Protein AF-A0A925ZHS1-F1 (afdb_monomer_lite)

Foldseek 3Di:
DVVVVVVVVVVVVVVPPPPPPPPVPDPLCVVAVHQQQQQALDRSHDDHGFQSVLLCVAAVNDCPPPDQCVSCVLLVAHRPQTRPRSHRPADHRNDDDDPDPLDDQLLRLQAKEKEAEAEAPDPLLLLLVVQQLLQLVLLPSHYAYEYEYCDPRRQCSCVVVVPSYHYTYDVQCPVCVQQVAFFGQKMWIAGNRRHTDHIHAAWALVVVVVNLVVRCVPVVGDRGDGDRPSTHHDGDTHGTPDNDD

Structure (mmCIF, N/CA/C/O backbone):
data_AF-A0A925ZHS1-F1
#
_entry.id   AF-A0A925ZHS1-F1
#
loop_
_atom_site.group_PDB
_atom_site.id
_atom_site.type_symbol
_atom_site.label_atom_id
_atom_site.label_alt_id
_atom_site.label_comp_id
_atom_site.label_asym_id
_atom_site.label_entity_id
_atom_site.label_seq_id
_atom_site.pdbx_PDB_ins_code
_atom_site.Cartn_x
_atom_site.Cartn_y
_atom_site.Cartn_z
_atom_site.occupancy
_atom_site.B_iso_or_equiv
_atom_site.auth_seq_id
_atom_site.auth_comp_id
_atom_site.auth_asym_id
_atom_site.auth_atom_id
_atom_site.pdbx_PDB_model_num
ATOM 1 N N . MET A 1 1 ? 62.964 -11.714 -52.863 1.00 58.44 1 MET A N 1
ATOM 2 C CA . MET A 1 1 ? 61.483 -11.623 -52.811 1.00 58.44 1 MET A CA 1
ATOM 3 C C . MET A 1 1 ? 60.831 -12.574 -51.797 1.00 58.44 1 MET A C 1
ATOM 5 O O . MET A 1 1 ? 60.021 -12.103 -51.018 1.00 58.44 1 MET A O 1
ATOM 9 N N . LYS A 1 2 ? 61.205 -13.864 -51.702 1.00 51.50 2 LYS A N 1
ATOM 10 C CA . LYS A 1 2 ? 60.558 -14.830 -50.774 1.00 51.50 2 LYS A CA 1
ATOM 11 C C . LYS A 1 2 ? 60.689 -14.518 -49.266 1.00 51.50 2 LYS A C 1
ATOM 13 O O . LYS A 1 2 ? 59.800 -14.863 -48.501 1.00 51.50 2 LYS A O 1
ATOM 18 N N . ARG A 1 3 ? 61.756 -13.830 -48.836 1.00 59.12 3 ARG A N 1
ATOM 19 C CA . ARG A 1 3 ? 61.967 -13.452 -47.421 1.00 59.12 3 ARG A CA 1
ATOM 20 C C . ARG A 1 3 ? 61.095 -12.276 -46.958 1.00 59.12 3 ARG A C 1
ATOM 22 O O . ARG A 1 3 ? 60.698 -12.254 -45.806 1.00 59.12 3 ARG A O 1
ATOM 29 N N . PHE A 1 4 ? 60.735 -11.362 -47.862 1.00 60.94 4 PHE A N 1
ATOM 30 C CA . PHE A 1 4 ? 59.861 -10.225 -47.543 1.00 60.94 4 PHE A CA 1
ATOM 31 C C . PHE A 1 4 ? 58.403 -10.655 -47.319 1.00 60.94 4 PHE A C 1
ATOM 33 O O . PHE A 1 4 ? 57.742 -10.140 -46.425 1.00 60.94 4 PHE A O 1
ATOM 40 N N . ALA A 1 5 ? 57.920 -11.649 -48.073 1.00 65.00 5 ALA A N 1
ATOM 41 C CA . ALA A 1 5 ? 56.566 -12.181 -47.907 1.00 65.00 5 ALA A CA 1
ATOM 42 C C . ALA A 1 5 ? 56.371 -12.902 -46.558 1.00 65.00 5 ALA A C 1
ATOM 44 O O . ALA A 1 5 ? 55.333 -12.744 -45.922 1.00 65.00 5 ALA A O 1
ATOM 45 N N . ALA A 1 6 ? 57.385 -13.640 -46.090 1.00 67.81 6 ALA A N 1
ATOM 46 C CA . ALA A 1 6 ? 57.334 -14.334 -44.803 1.00 67.81 6 ALA A CA 1
ATOM 47 C C . ALA A 1 6 ? 57.304 -13.360 -43.613 1.00 67.81 6 ALA A C 1
ATOM 49 O O . ALA A 1 6 ? 56.562 -13.581 -42.659 1.00 67.81 6 ALA A O 1
ATOM 50 N N . THR A 1 7 ? 58.059 -12.257 -43.688 1.00 70.12 7 THR A N 1
ATOM 51 C CA . THR A 1 7 ? 58.051 -11.223 -42.647 1.00 70.12 7 THR A CA 1
ATOM 52 C C . THR A 1 7 ? 56.700 -10.517 -42.576 1.00 70.12 7 THR A C 1
ATOM 54 O O . THR A 1 7 ? 56.151 -10.410 -41.490 1.00 70.12 7 THR A O 1
ATOM 57 N N . VAL A 1 8 ? 56.106 -10.121 -43.709 1.00 71.12 8 VAL A N 1
ATOM 58 C CA . VAL A 1 8 ? 54.776 -9.478 -43.718 1.00 71.12 8 VAL A CA 1
ATOM 59 C C . VAL A 1 8 ? 53.690 -10.412 -43.168 1.00 71.12 8 VAL A C 1
ATOM 61 O O . VAL A 1 8 ? 52.843 -9.968 -42.397 1.00 71.12 8 VAL A O 1
ATOM 64 N N . TYR A 1 9 ? 53.737 -11.706 -43.499 1.00 69.75 9 TYR A N 1
ATOM 65 C CA . TYR A 1 9 ? 52.763 -12.684 -43.004 1.00 69.75 9 TYR A CA 1
ATOM 66 C C . TYR A 1 9 ? 52.835 -12.868 -41.477 1.00 69.75 9 TYR A C 1
ATOM 68 O O . TYR A 1 9 ? 51.804 -12.884 -40.807 1.00 69.75 9 TYR A O 1
ATOM 76 N N . LEU A 1 10 ? 54.045 -12.929 -40.909 1.00 64.94 10 LEU A N 1
ATOM 77 C CA . LEU A 1 10 ? 54.253 -13.019 -39.458 1.00 64.94 10 LEU A CA 1
ATOM 78 C C . LEU A 1 10 ? 53.825 -11.744 -38.718 1.00 64.94 10 LEU A C 1
ATOM 80 O O . LEU A 1 10 ? 53.242 -11.839 -37.639 1.00 64.94 10 LEU A O 1
ATOM 84 N N . THR A 1 11 ? 54.041 -10.561 -39.301 1.00 64.06 11 THR A N 1
ATOM 85 C CA . THR A 1 11 ? 53.609 -9.297 -38.684 1.00 64.06 11 THR A CA 1
ATOM 86 C C . THR A 1 11 ? 52.083 -9.158 -38.666 1.00 64.06 11 THR A C 1
ATOM 88 O O . THR A 1 11 ? 51.528 -8.694 -37.674 1.00 64.06 11 THR A O 1
ATOM 91 N N . VAL A 1 12 ? 51.381 -9.607 -39.715 1.00 65.62 12 VAL A N 1
ATOM 92 C CA . VAL A 1 12 ? 49.904 -9.596 -39.746 1.00 65.62 12 VAL A CA 1
ATOM 93 C C . VAL A 1 12 ? 49.317 -10.598 -38.744 1.00 65.62 12 VAL A C 1
ATOM 95 O O . VAL A 1 12 ? 48.347 -10.271 -38.061 1.00 65.62 12 VAL A O 1
ATOM 98 N N . LEU A 1 13 ? 49.929 -11.778 -38.580 1.00 66.38 13 LEU A N 1
ATOM 99 C CA . LEU A 1 13 ? 49.480 -12.770 -37.594 1.00 66.38 13 LEU A CA 1
ATOM 100 C C . LEU A 1 13 ? 49.696 -12.294 -36.145 1.00 66.38 13 LEU A C 1
ATOM 102 O O . LEU A 1 13 ? 48.863 -12.556 -35.282 1.00 66.38 13 LEU A O 1
ATOM 106 N N . GLY A 1 14 ? 50.783 -11.557 -35.886 1.00 60.44 14 GLY A N 1
ATOM 107 C CA . GLY A 1 14 ? 51.095 -11.007 -34.563 1.00 60.44 14 GLY A CA 1
ATOM 108 C C . GLY A 1 14 ? 50.152 -9.889 -34.101 1.00 60.44 14 GLY A C 1
ATOM 109 O O . GLY A 1 14 ? 49.937 -9.735 -32.903 1.00 60.44 14 GLY A O 1
ATOM 110 N N . ILE A 1 15 ? 49.545 -9.136 -35.025 1.00 61.94 15 ILE A N 1
ATOM 111 C CA . ILE A 1 15 ? 48.611 -8.040 -34.695 1.00 61.94 15 ILE A CA 1
ATOM 112 C C . ILE A 1 15 ? 47.175 -8.561 -34.464 1.00 61.94 15 ILE A C 1
ATOM 114 O O . ILE A 1 15 ? 46.385 -7.918 -33.775 1.00 61.94 15 ILE A O 1
ATOM 118 N N . GLY A 1 16 ? 46.832 -9.753 -34.966 1.00 59.12 16 GLY A N 1
ATOM 119 C CA . GLY A 1 16 ? 45.478 -10.317 -34.875 1.00 59.12 16 GLY A CA 1
ATOM 120 C C . GLY A 1 16 ? 45.042 -10.826 -33.492 1.00 59.12 16 GLY A C 1
ATOM 121 O O . GLY A 1 16 ? 43.852 -11.045 -33.288 1.00 59.12 16 GLY A O 1
ATOM 122 N N . VAL A 1 17 ? 45.957 -11.006 -32.531 1.00 59.47 17 VAL A N 1
ATOM 123 C CA . VAL A 1 17 ? 45.659 -11.690 -31.247 1.00 59.47 17 VAL A CA 1
ATOM 124 C C . VAL A 1 17 ? 45.244 -10.727 -30.120 1.00 59.47 17 VAL A C 1
ATOM 126 O O . VAL A 1 17 ? 44.857 -11.164 -29.042 1.00 59.47 17 VAL A O 1
ATOM 129 N N . CYS A 1 18 ? 45.246 -9.413 -30.357 1.00 56.78 18 CYS A N 1
ATOM 130 C CA . CYS A 1 18 ? 44.943 -8.412 -29.324 1.00 56.78 18 CYS A CA 1
ATOM 131 C C . CYS A 1 18 ? 43.634 -7.646 -29.566 1.00 56.78 18 CYS A C 1
ATOM 133 O O . CYS A 1 18 ? 43.509 -6.496 -29.143 1.00 56.78 18 CYS A O 1
ATOM 135 N N . VAL A 1 19 ? 42.637 -8.259 -30.215 1.00 61.38 19 VAL A N 1
ATOM 136 C CA . VAL A 1 19 ? 41.275 -7.702 -30.236 1.00 61.38 19 VAL A CA 1
ATOM 137 C C . VAL A 1 19 ? 40.612 -8.010 -28.894 1.00 61.38 19 VAL A C 1
ATOM 139 O O . VAL A 1 19 ? 39.753 -8.880 -28.775 1.00 61.38 19 VAL A O 1
ATOM 142 N N . PHE A 1 20 ? 41.052 -7.313 -27.846 1.00 59.69 20 PHE A N 1
ATOM 143 C CA . PHE A 1 20 ? 40.314 -7.271 -26.595 1.00 59.69 20 PHE A CA 1
ATOM 144 C C . PHE A 1 20 ? 38.990 -6.583 -26.898 1.00 59.69 20 PHE A C 1
ATOM 146 O O . PHE A 1 20 ? 38.947 -5.374 -27.133 1.00 59.69 20 PHE A O 1
ATOM 153 N N . VAL A 1 21 ? 37.910 -7.363 -26.948 1.00 61.44 21 VAL A N 1
ATOM 154 C CA . VAL A 1 21 ? 36.561 -6.808 -26.970 1.00 61.44 21 VAL A CA 1
ATOM 155 C C . VAL A 1 21 ? 36.458 -5.952 -25.718 1.00 61.44 21 VAL A C 1
ATOM 157 O O . VAL A 1 21 ? 36.468 -6.466 -24.599 1.00 61.44 21 VAL A O 1
ATOM 160 N N . ALA A 1 22 ? 36.438 -4.634 -25.904 1.00 57.91 22 ALA A N 1
ATOM 161 C CA . ALA A 1 22 ? 36.188 -3.692 -24.834 1.00 57.91 22 ALA A CA 1
ATOM 162 C C . ALA A 1 22 ? 34.719 -3.845 -24.426 1.00 57.91 22 ALA A C 1
ATOM 164 O O . ALA A 1 22 ? 33.860 -3.049 -24.799 1.00 57.91 22 ALA A O 1
ATOM 165 N N . GLU A 1 23 ? 34.416 -4.900 -23.670 1.00 65.06 23 GLU A N 1
ATOM 166 C CA . GLU A 1 23 ? 33.175 -5.006 -22.923 1.00 65.06 23 GLU A CA 1
ATOM 167 C C . GLU A 1 23 ? 33.248 -3.980 -21.794 1.00 65.06 23 GLU A C 1
ATOM 169 O O . GLU A 1 23 ? 33.560 -4.288 -20.642 1.00 65.06 23 GLU A O 1
ATOM 174 N N . ALA A 1 24 ? 32.992 -2.718 -22.137 1.00 64.75 24 ALA A N 1
ATOM 175 C CA . ALA A 1 24 ? 32.797 -1.638 -21.188 1.00 64.75 24 ALA A CA 1
ATOM 176 C C . ALA A 1 24 ? 31.480 -1.879 -20.436 1.00 64.75 24 ALA A C 1
ATOM 178 O O . ALA A 1 24 ? 30.483 -1.183 -20.625 1.00 64.75 24 ALA A O 1
ATOM 179 N N . ARG A 1 25 ? 31.462 -2.910 -19.584 1.00 67.69 25 ARG A N 1
ATOM 180 C CA . ARG A 1 25 ? 30.367 -3.163 -18.661 1.00 67.69 25 ARG A CA 1
ATOM 181 C C . ARG A 1 25 ? 30.363 -2.004 -17.662 1.00 67.69 25 ARG A C 1
ATOM 183 O O . ARG A 1 25 ? 31.378 -1.780 -16.988 1.00 67.69 25 ARG A O 1
ATOM 190 N N . PRO A 1 26 ? 29.262 -1.248 -17.541 1.00 68.19 26 PRO A N 1
ATOM 191 C CA . PRO A 1 26 ? 29.163 -0.208 -16.529 1.00 68.19 26 PRO A CA 1
ATOM 192 C C . PRO A 1 26 ? 29.410 -0.811 -15.139 1.00 68.19 26 PRO A C 1
ATOM 194 O O . PRO A 1 26 ? 29.200 -2.005 -14.918 1.00 68.19 26 PRO A O 1
ATOM 197 N N . ALA A 1 27 ? 29.880 0.001 -14.187 1.00 69.06 27 ALA A N 1
ATOM 198 C CA . ALA A 1 27 ? 30.290 -0.475 -12.859 1.00 69.06 27 ALA A CA 1
ATOM 199 C C . ALA A 1 27 ? 29.231 -1.361 -12.169 1.00 69.06 27 ALA A C 1
ATOM 201 O O . ALA A 1 27 ? 29.584 -2.328 -11.500 1.00 69.06 27 ALA A O 1
ATOM 202 N N . TYR A 1 28 ? 27.944 -1.096 -12.411 1.00 69.81 28 TYR A N 1
ATOM 203 C CA . TYR A 1 28 ? 26.847 -1.890 -11.864 1.00 69.81 28 TYR A CA 1
ATOM 204 C C . TYR A 1 28 ? 26.735 -3.307 -12.462 1.00 69.81 28 TYR A C 1
ATOM 206 O O . TYR A 1 28 ? 26.493 -4.254 -11.722 1.00 69.81 28 TYR A O 1
ATOM 214 N N . ALA A 1 29 ? 26.949 -3.482 -13.773 1.00 73.81 29 ALA A N 1
ATOM 215 C CA . ALA A 1 29 ? 26.864 -4.788 -14.438 1.00 73.81 29 ALA A CA 1
ATOM 216 C C . ALA A 1 29 ? 27.988 -5.722 -13.964 1.00 73.81 29 ALA A C 1
ATOM 218 O O . ALA A 1 29 ? 27.796 -6.929 -13.840 1.00 73.81 29 ALA A O 1
ATOM 219 N N . ARG A 1 30 ? 29.147 -5.137 -13.624 1.00 78.00 30 ARG A N 1
ATOM 220 C CA . ARG A 1 30 ? 30.261 -5.844 -12.977 1.00 78.00 30 ARG A CA 1
ATOM 221 C C . ARG A 1 30 ? 29.944 -6.223 -11.529 1.00 78.00 30 ARG A C 1
ATOM 223 O O . ARG A 1 30 ? 30.258 -7.334 -11.129 1.00 78.00 30 ARG A O 1
ATOM 230 N N . LYS A 1 31 ? 29.310 -5.324 -10.766 1.00 81.69 31 LYS A N 1
ATOM 231 C CA . LYS A 1 31 ? 28.938 -5.561 -9.361 1.00 81.69 31 LYS A CA 1
ATOM 232 C C . LYS A 1 31 ? 27.921 -6.697 -9.210 1.00 81.69 31 LYS A C 1
ATOM 234 O O . LYS A 1 31 ? 28.092 -7.553 -8.356 1.00 81.69 31 LYS A O 1
ATOM 239 N N . GLU A 1 32 ? 26.876 -6.698 -10.031 1.00 83.69 32 GLU A N 1
ATOM 240 C CA . GLU A 1 32 ? 25.753 -7.642 -9.903 1.00 83.69 32 GLU A CA 1
ATOM 241 C C . GLU A 1 32 ? 25.919 -8.892 -10.784 1.00 83.69 32 GLU A C 1
ATOM 243 O O . GLU A 1 32 ? 25.089 -9.800 -10.741 1.00 83.69 32 GLU A O 1
ATOM 248 N N . ASN A 1 33 ? 26.981 -8.935 -11.598 1.00 87.75 33 ASN A N 1
ATOM 249 C CA . ASN A 1 33 ? 27.256 -9.985 -12.578 1.00 87.75 33 ASN A CA 1
ATOM 250 C C . ASN A 1 33 ? 26.041 -10.293 -13.479 1.00 87.75 33 ASN A C 1
ATOM 252 O O . ASN A 1 33 ? 25.645 -11.447 -13.656 1.00 87.75 33 ASN A O 1
ATOM 256 N N . LYS A 1 34 ? 25.413 -9.237 -14.009 1.00 87.94 34 LYS A N 1
ATOM 257 C CA . LYS A 1 34 ? 24.265 -9.319 -14.923 1.00 87.94 34 LYS A CA 1
ATOM 258 C C . LYS A 1 34 ? 24.601 -8.677 -16.259 1.00 87.94 34 LYS A C 1
ATOM 260 O O . LYS A 1 34 ? 25.277 -7.647 -16.307 1.00 87.94 34 LYS A O 1
ATOM 265 N N . ASP A 1 35 ? 24.082 -9.263 -17.330 1.00 88.31 35 ASP A N 1
ATOM 266 C CA . ASP A 1 35 ? 24.224 -8.709 -18.672 1.00 88.31 35 ASP A CA 1
ATOM 267 C C . ASP A 1 35 ? 23.429 -7.408 -18.821 1.00 88.31 35 ASP A C 1
ATOM 269 O O . ASP A 1 35 ? 22.414 -7.190 -18.157 1.00 88.31 35 ASP A O 1
ATOM 273 N N . CYS A 1 36 ? 23.860 -6.531 -19.729 1.00 85.75 36 CYS A N 1
ATOM 274 C CA . CYS A 1 36 ? 23.212 -5.236 -19.947 1.00 85.75 36 CYS A CA 1
ATOM 275 C C . CYS A 1 36 ? 21.715 -5.364 -20.298 1.00 85.75 36 CYS A C 1
ATOM 277 O O . CYS A 1 36 ? 20.908 -4.540 -19.858 1.00 85.75 36 CYS A O 1
ATOM 279 N N . GLY A 1 37 ? 21.340 -6.417 -21.035 1.00 88.00 37 GLY A N 1
ATOM 280 C CA . GLY A 1 37 ? 19.951 -6.735 -21.384 1.00 88.00 37 GLY A CA 1
ATOM 281 C C . GLY A 1 37 ? 19.067 -7.138 -20.202 1.00 88.00 37 GLY A C 1
ATOM 282 O O . GLY A 1 37 ? 17.847 -7.124 -20.322 1.00 88.00 37 GLY A O 1
ATOM 283 N N . PHE A 1 38 ? 19.655 -7.440 -19.042 1.00 90.50 38 PHE A N 1
ATOM 284 C CA . PHE A 1 38 ? 18.888 -7.709 -17.831 1.00 90.50 38 PHE A CA 1
ATOM 285 C C . PHE A 1 38 ? 18.158 -6.448 -17.349 1.00 90.50 38 PHE A C 1
ATOM 287 O O . PHE A 1 38 ? 16.992 -6.513 -16.969 1.00 90.50 38 PHE A O 1
ATOM 294 N N . CYS A 1 39 ? 18.827 -5.290 -17.412 1.00 88.62 39 CYS A N 1
ATOM 295 C CA . CYS A 1 39 ? 18.280 -3.998 -16.983 1.00 88.62 39 CYS A CA 1
ATOM 296 C C . CYS A 1 39 ? 17.643 -3.200 -18.129 1.00 88.62 39 CYS A C 1
ATOM 298 O O . CYS A 1 39 ? 16.734 -2.398 -17.901 1.00 88.62 39 CYS A O 1
ATOM 300 N N . HIS A 1 40 ? 18.151 -3.364 -19.349 1.00 90.88 40 HIS A N 1
ATOM 301 C CA . HIS A 1 40 ? 17.761 -2.563 -20.502 1.00 90.88 40 HIS A CA 1
ATOM 302 C C . HIS A 1 40 ? 16.910 -3.348 -21.492 1.00 90.88 40 HIS A C 1
ATOM 304 O O . HIS A 1 40 ? 17.123 -4.528 -21.740 1.00 90.88 40 HIS A O 1
ATOM 310 N N . VAL A 1 41 ? 15.998 -2.632 -22.147 1.00 91.50 41 VAL A N 1
ATOM 311 C CA . VAL A 1 41 ? 15.170 -3.160 -23.241 1.00 91.50 41 VAL A CA 1
ATOM 312 C C . VAL A 1 41 ? 16.033 -3.617 -24.428 1.00 91.50 41 VAL A C 1
ATOM 314 O O . VAL A 1 41 ? 15.632 -4.476 -25.212 1.00 91.50 41 VAL A O 1
ATOM 317 N N . ARG A 1 42 ? 17.227 -3.035 -24.587 1.00 90.44 42 ARG A N 1
ATOM 318 C CA . ARG A 1 42 ? 18.205 -3.404 -25.617 1.00 90.44 42 ARG A CA 1
ATOM 319 C C . ARG A 1 42 ? 19.325 -4.235 -24.993 1.00 90.44 42 ARG A C 1
ATOM 321 O O . ARG A 1 42 ? 19.950 -3.803 -24.028 1.00 90.44 42 ARG A O 1
ATOM 328 N N . SER A 1 43 ? 19.622 -5.390 -25.588 1.00 84.25 43 SER A N 1
ATOM 329 C CA . SER A 1 43 ? 20.640 -6.332 -25.091 1.00 84.25 43 SER A CA 1
ATOM 330 C C . SER A 1 43 ? 22.055 -5.748 -25.062 1.00 84.25 43 SER A C 1
ATOM 332 O O . SER A 1 43 ? 22.805 -6.017 -24.129 1.00 84.25 43 SER A O 1
ATOM 334 N N . GLY A 1 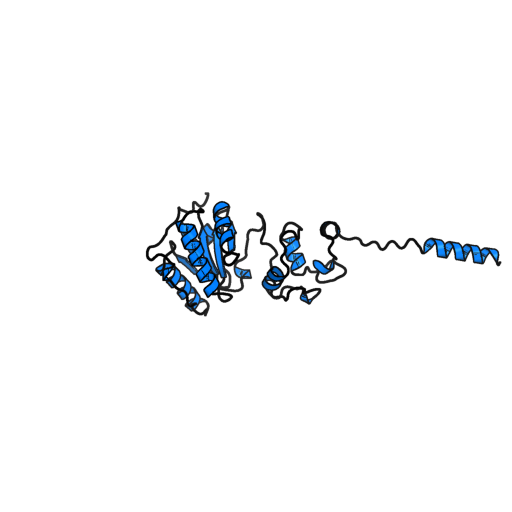44 ? 22.395 -4.882 -26.024 1.00 80.56 44 GLY A N 1
ATOM 335 C CA . GLY A 1 44 ? 23.677 -4.163 -26.073 1.00 80.56 44 GLY A CA 1
ATOM 336 C C . GLY A 1 44 ? 23.863 -3.092 -24.988 1.00 80.56 44 GLY A C 1
ATOM 337 O O . GLY A 1 44 ? 24.907 -2.447 -24.945 1.00 80.56 44 GLY A O 1
ATOM 338 N N . GLY A 1 45 ? 22.873 -2.894 -24.111 1.00 77.44 45 GLY A N 1
ATOM 339 C CA . GLY A 1 45 ? 22.878 -1.846 -23.096 1.00 77.44 45 GLY A CA 1
ATOM 340 C C . GLY A 1 45 ? 22.510 -0.465 -23.631 1.00 77.44 45 GLY A C 1
ATOM 341 O O . GLY A 1 45 ? 22.325 -0.252 -24.831 1.00 77.44 45 GLY A O 1
ATOM 342 N N . GLY A 1 46 ? 22.366 0.482 -22.700 1.00 73.56 46 GLY A N 1
ATOM 343 C CA . GLY A 1 46 ? 21.903 1.833 -23.007 1.00 73.56 46 GLY A CA 1
ATOM 344 C C . GLY A 1 46 ? 20.426 1.893 -23.421 1.00 73.56 46 GLY A C 1
ATOM 345 O O . GLY A 1 46 ? 19.743 0.883 -23.595 1.00 73.56 46 GLY A O 1
ATOM 346 N N . GLY A 1 47 ? 19.910 3.114 -23.557 1.00 83.38 47 GLY A N 1
ATOM 347 C CA . GLY A 1 47 ? 18.501 3.347 -23.869 1.00 83.38 47 GLY A CA 1
ATOM 348 C C . GLY A 1 47 ? 17.550 3.011 -22.715 1.00 83.38 47 GLY A C 1
ATOM 349 O O . GLY A 1 47 ? 17.937 2.993 -21.544 1.00 83.38 47 GLY A O 1
ATOM 350 N N . GLU A 1 48 ? 16.287 2.781 -23.066 1.00 88.50 48 GLU A N 1
ATOM 351 C CA . GLU A 1 48 ? 15.197 2.576 -22.113 1.00 88.50 48 GLU A CA 1
ATOM 352 C C . GLU A 1 48 ? 15.430 1.363 -21.198 1.00 88.50 48 GLU A C 1
ATOM 354 O O . GLU A 1 48 ? 15.955 0.320 -21.609 1.00 88.50 48 GLU A O 1
ATOM 359 N N . ARG A 1 49 ? 15.048 1.519 -19.929 1.00 90.38 49 ARG A N 1
ATOM 360 C CA . ARG A 1 49 ? 15.131 0.471 -18.913 1.00 90.38 49 ARG A CA 1
ATOM 361 C C . ARG A 1 49 ? 13.837 -0.336 -18.889 1.00 90.38 49 ARG A C 1
ATOM 363 O O . ARG A 1 49 ? 12.756 0.245 -18.809 1.00 90.38 49 ARG A O 1
ATOM 370 N N . GLY A 1 50 ? 13.970 -1.661 -18.888 1.00 92.38 50 GLY A N 1
ATOM 371 C CA . GLY A 1 50 ? 12.856 -2.563 -18.597 1.00 92.38 50 GLY A CA 1
ATOM 372 C C . GLY A 1 50 ? 12.510 -2.547 -17.107 1.00 92.38 50 GLY A C 1
ATOM 373 O O . GLY A 1 50 ? 13.166 -1.860 -16.317 1.00 92.38 50 GLY A O 1
ATOM 374 N N . PHE A 1 51 ? 11.518 -3.336 -16.693 1.00 92.62 51 PHE A N 1
ATOM 375 C CA . PHE A 1 51 ? 11.059 -3.353 -15.299 1.00 92.62 51 PHE A CA 1
ATOM 376 C C . PHE A 1 51 ? 12.194 -3.665 -14.306 1.00 92.62 51 PHE A C 1
ATOM 378 O O . PHE A 1 51 ? 12.352 -2.960 -13.317 1.00 92.62 51 PHE A O 1
ATOM 385 N N . ARG A 1 52 ? 13.099 -4.604 -14.611 1.00 92.50 52 ARG A N 1
ATOM 386 C CA . ARG A 1 52 ? 14.267 -4.875 -13.749 1.00 92.50 52 ARG A CA 1
ATOM 387 C C . ARG A 1 52 ? 15.203 -3.678 -13.626 1.00 92.50 52 ARG A C 1
ATOM 389 O O . ARG A 1 52 ? 15.687 -3.377 -12.544 1.00 92.50 52 ARG A O 1
ATOM 396 N N . GLY A 1 53 ? 15.457 -2.960 -14.719 1.00 90.06 53 GLY A N 1
ATOM 397 C CA . GLY A 1 53 ? 16.309 -1.770 -14.690 1.00 90.06 53 GLY A CA 1
ATOM 398 C C . GLY A 1 53 ? 15.672 -0.605 -13.935 1.00 90.06 53 GLY A C 1
ATOM 399 O O . GLY A 1 53 ? 16.387 0.189 -13.313 1.00 90.06 53 GLY A O 1
ATOM 400 N N . GLN A 1 54 ? 14.342 -0.504 -13.980 1.00 89.00 54 GLN A N 1
ATOM 401 C CA . GLN A 1 54 ? 13.571 0.437 -13.172 1.00 89.00 54 GLN A CA 1
ATOM 402 C C . GLN A 1 54 ? 13.631 0.051 -11.689 1.00 89.00 54 GLN A C 1
ATOM 404 O O . GLN A 1 54 ? 13.928 0.914 -10.868 1.00 89.00 54 GLN A O 1
ATOM 409 N N . PHE A 1 55 ? 13.484 -1.238 -11.355 1.00 88.19 55 PHE A N 1
ATOM 410 C CA . PHE A 1 55 ? 13.711 -1.757 -10.003 1.00 88.19 55 PHE A CA 1
ATOM 411 C C . PHE A 1 55 ? 15.105 -1.419 -9.497 1.00 88.19 55 PHE A C 1
ATOM 413 O O . PHE A 1 55 ? 15.272 -0.833 -8.434 1.00 88.19 55 PHE A O 1
ATOM 420 N N . PHE A 1 56 ? 16.117 -1.730 -10.292 1.00 85.44 56 PHE A N 1
ATOM 421 C CA . PHE A 1 56 ? 17.508 -1.507 -9.940 1.00 85.44 56 PHE A CA 1
ATOM 422 C C . PHE A 1 56 ? 17.819 -0.032 -9.683 1.00 85.44 56 PHE A C 1
ATOM 424 O O . PHE A 1 56 ? 18.475 0.314 -8.705 1.00 85.44 56 PHE A O 1
ATOM 431 N N . GLY A 1 57 ? 17.328 0.853 -10.559 1.00 79.31 57 GLY A N 1
ATOM 432 C CA . GLY A 1 57 ? 17.470 2.299 -10.389 1.00 79.31 57 GLY A CA 1
ATOM 433 C C . GLY A 1 57 ? 16.811 2.802 -9.108 1.00 79.31 57 GLY A C 1
ATOM 434 O O . GLY A 1 57 ? 17.333 3.707 -8.469 1.00 79.31 57 GLY A O 1
ATOM 435 N N . ALA A 1 58 ? 15.698 2.185 -8.726 1.00 75.31 58 ALA A N 1
ATOM 436 C CA . ALA A 1 58 ? 14.948 2.555 -7.547 1.00 75.31 58 ALA A CA 1
ATOM 437 C C . ALA A 1 58 ? 15.596 2.016 -6.251 1.00 75.31 58 ALA A C 1
ATOM 439 O O . ALA A 1 58 ? 15.771 2.769 -5.297 1.00 75.31 58 ALA A O 1
ATOM 440 N N . ASN A 1 59 ? 16.044 0.761 -6.205 1.00 69.12 59 ASN A N 1
ATOM 441 C CA . ASN A 1 59 ? 16.567 0.127 -4.983 1.00 69.12 59 ASN A CA 1
ATOM 442 C C . ASN A 1 59 ? 18.084 0.316 -4.829 1.00 69.12 59 ASN A C 1
ATOM 444 O O . ASN A 1 59 ? 18.836 -0.644 -4.668 1.00 69.12 59 ASN A O 1
ATOM 448 N N . GLY A 1 60 ? 18.553 1.563 -4.924 1.00 75.69 60 GLY A N 1
ATOM 449 C CA . GLY A 1 60 ? 19.945 1.907 -4.614 1.00 75.69 60 GLY A CA 1
ATOM 450 C C . GLY A 1 60 ? 20.982 1.213 -5.501 1.00 75.69 60 GLY A C 1
ATOM 451 O O . GLY A 1 60 ? 22.094 0.945 -5.047 1.00 75.69 60 GLY A O 1
ATOM 452 N N . LEU A 1 61 ? 20.632 0.910 -6.757 1.00 81.12 61 LEU A N 1
ATOM 453 C CA . LEU A 1 61 ? 21.498 0.175 -7.683 1.00 81.12 61 LEU A CA 1
ATOM 454 C C . LEU A 1 61 ? 21.894 -1.200 -7.115 1.00 81.12 61 LEU A C 1
ATOM 456 O O . LEU A 1 61 ? 23.071 -1.581 -7.125 1.00 81.12 61 LEU A O 1
ATOM 460 N N . SER A 1 62 ? 20.901 -1.933 -6.604 1.00 82.56 62 SER A N 1
ATOM 461 C CA . SER A 1 62 ? 21.038 -3.319 -6.160 1.00 82.56 62 SER A CA 1
ATOM 462 C C . SER A 1 62 ? 19.831 -4.169 -6.562 1.00 82.56 62 SER A C 1
ATOM 464 O O . SER A 1 62 ? 18.701 -3.684 -6.627 1.00 82.56 62 SER A O 1
ATOM 466 N N . PHE A 1 63 ? 20.077 -5.458 -6.810 1.00 85.06 63 PHE A N 1
ATOM 467 C CA . PHE A 1 63 ? 19.039 -6.479 -6.956 1.00 85.06 63 PHE A CA 1
ATOM 468 C C . PHE A 1 63 ? 18.825 -7.313 -5.685 1.00 85.06 63 PHE A C 1
ATOM 470 O O . PHE A 1 63 ? 18.135 -8.324 -5.745 1.00 85.06 63 PHE A O 1
ATOM 477 N N . GLY A 1 64 ? 19.388 -6.919 -4.536 1.00 82.69 64 GLY A N 1
ATOM 478 C CA . GLY A 1 64 ? 19.376 -7.739 -3.315 1.00 82.69 64 GLY A CA 1
ATOM 479 C C . GLY A 1 64 ? 17.985 -8.186 -2.842 1.00 82.69 64 GLY A C 1
ATOM 480 O O . GLY A 1 64 ? 17.859 -9.249 -2.246 1.00 82.69 64 GLY A O 1
ATOM 481 N N . SER A 1 65 ? 16.944 -7.410 -3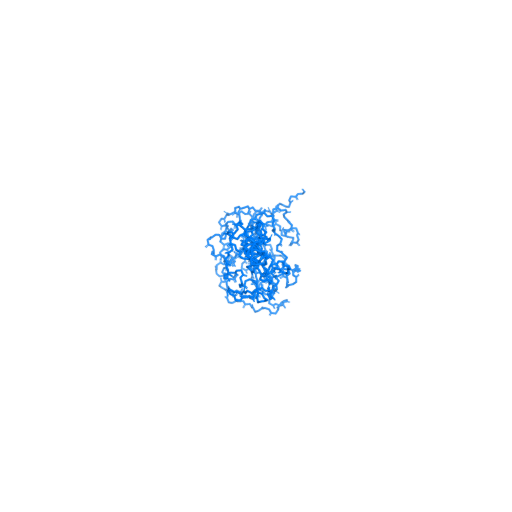.148 1.00 77.00 65 SER A N 1
ATOM 482 C CA . SER A 1 65 ? 15.539 -7.689 -2.820 1.00 77.00 65 SER A CA 1
ATOM 483 C C . SER A 1 65 ? 14.659 -7.965 -4.044 1.00 77.00 65 SER A C 1
ATOM 485 O O . SER A 1 65 ? 13.431 -7.968 -3.949 1.00 77.00 65 SER A O 1
ATOM 487 N N . PHE A 1 66 ? 15.266 -8.150 -5.214 1.00 84.31 66 PHE A N 1
ATOM 488 C CA . PHE A 1 66 ? 14.531 -8.339 -6.454 1.00 84.31 66 PHE A CA 1
ATOM 489 C C . PHE A 1 66 ? 13.936 -9.748 -6.531 1.00 84.31 66 PHE A C 1
ATOM 491 O O . PHE A 1 66 ? 14.662 -10.727 -6.703 1.00 84.31 66 PHE A O 1
ATOM 498 N N . ASP A 1 67 ? 12.607 -9.842 -6.460 1.00 84.88 67 ASP A N 1
ATOM 499 C CA . ASP A 1 67 ? 11.866 -11.066 -6.771 1.00 84.88 67 ASP A CA 1
ATOM 500 C C . ASP A 1 67 ? 11.279 -10.965 -8.181 1.00 84.88 67 ASP A C 1
ATOM 502 O O . ASP A 1 67 ? 10.327 -10.230 -8.440 1.00 84.88 67 ASP A O 1
ATOM 506 N N . GLU A 1 68 ? 11.854 -11.728 -9.104 1.00 90.50 68 GLU A N 1
ATOM 507 C CA . GLU A 1 68 ? 11.496 -11.720 -10.521 1.00 90.50 68 GLU A CA 1
ATOM 508 C C . GLU A 1 68 ? 9.993 -11.908 -10.770 1.00 90.50 68 GLU A C 1
ATOM 510 O O . GLU A 1 68 ? 9.395 -11.193 -11.574 1.00 90.50 68 GLU A O 1
ATOM 515 N N . LYS A 1 69 ? 9.369 -12.881 -10.101 1.00 84.25 69 LYS A N 1
ATOM 516 C CA . LYS A 1 69 ? 7.970 -13.237 -10.351 1.00 84.25 69 LYS A CA 1
ATOM 517 C C . LYS A 1 69 ? 7.045 -12.139 -9.839 1.00 84.25 69 LYS A C 1
ATOM 519 O O . LYS A 1 69 ? 6.102 -11.752 -10.535 1.00 84.25 69 LYS A O 1
ATOM 524 N N . ARG A 1 70 ? 7.322 -11.629 -8.641 1.00 81.62 70 ARG A N 1
ATOM 525 C CA . ARG A 1 70 ? 6.599 -10.522 -8.017 1.00 81.62 70 ARG A CA 1
ATOM 526 C C . ARG A 1 70 ? 6.730 -9.251 -8.844 1.00 81.62 70 ARG A C 1
ATOM 528 O O . ARG A 1 70 ? 5.711 -8.674 -9.212 1.00 81.62 70 ARG A O 1
ATOM 535 N N . GLU A 1 71 ? 7.952 -8.835 -9.161 1.00 84.00 71 GLU A N 1
ATOM 536 C CA . GLU A 1 71 ? 8.207 -7.579 -9.865 1.00 84.00 71 GLU A CA 1
ATOM 537 C C . GLU A 1 71 ? 7.685 -7.608 -11.302 1.00 84.00 71 GLU A C 1
ATOM 539 O O . GLU A 1 71 ? 7.085 -6.629 -11.741 1.00 84.00 71 GLU A O 1
ATOM 544 N N . ALA A 1 72 ? 7.807 -8.738 -12.010 1.00 88.06 72 ALA A N 1
ATOM 545 C CA . ALA A 1 72 ? 7.200 -8.897 -13.331 1.00 88.06 72 ALA A CA 1
ATOM 546 C C . ALA A 1 72 ? 5.674 -8.759 -13.255 1.00 88.06 72 ALA A C 1
ATOM 548 O O . ALA A 1 72 ? 5.085 -8.010 -14.030 1.00 88.06 72 ALA A O 1
ATOM 549 N N . THR A 1 73 ? 5.036 -9.389 -12.262 1.00 82.50 73 THR A N 1
ATOM 550 C CA . THR A 1 73 ? 3.584 -9.271 -12.052 1.00 82.50 73 THR A CA 1
ATOM 551 C C . THR A 1 73 ? 3.173 -7.820 -11.769 1.00 82.50 73 THR A C 1
ATOM 553 O O . THR A 1 73 ? 2.214 -7.331 -12.362 1.00 82.50 73 THR A O 1
ATOM 556 N N . ILE A 1 74 ? 3.919 -7.097 -10.920 1.00 75.06 74 ILE A N 1
ATOM 557 C CA . ILE A 1 74 ? 3.680 -5.670 -10.619 1.00 75.06 74 ILE A CA 1
ATOM 558 C C . ILE A 1 74 ? 3.938 -4.781 -11.843 1.00 75.06 74 ILE A C 1
ATOM 560 O O . ILE A 1 74 ? 3.337 -3.719 -11.961 1.00 75.06 74 ILE A O 1
ATOM 564 N N . ALA A 1 75 ? 4.807 -5.195 -12.761 1.00 82.06 75 ALA A N 1
ATOM 565 C CA . ALA A 1 75 ? 5.041 -4.519 -14.034 1.00 82.06 75 ALA A CA 1
ATOM 566 C C . ALA A 1 75 ? 4.026 -4.904 -15.128 1.00 82.06 75 ALA A C 1
ATOM 568 O O . ALA A 1 75 ? 4.063 -4.335 -16.223 1.00 82.06 75 ALA A O 1
ATOM 569 N N . GLY A 1 76 ? 3.1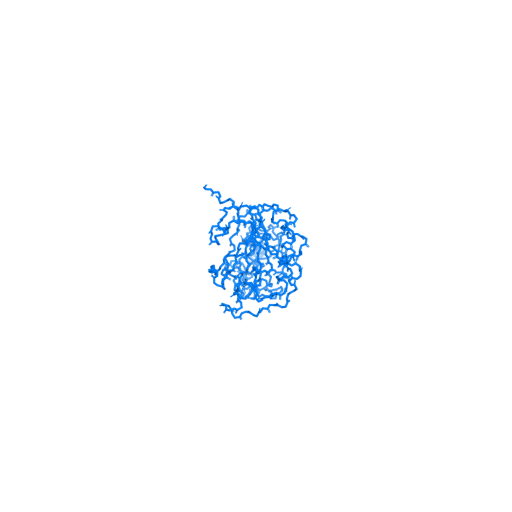04 -5.833 -14.842 1.00 84.19 76 GLY A N 1
ATOM 570 C CA . GLY A 1 76 ? 2.101 -6.324 -15.791 1.00 84.19 76 GLY A CA 1
ATOM 571 C C . GLY A 1 76 ? 2.695 -7.244 -16.858 1.00 84.19 76 GLY A C 1
ATOM 572 O O . GLY A 1 76 ? 2.260 -7.224 -18.010 1.00 84.19 76 GLY A O 1
ATOM 573 N N . LEU A 1 77 ? 3.719 -8.009 -16.483 1.00 90.06 77 LEU A N 1
ATOM 574 C CA . LEU A 1 77 ? 4.520 -8.873 -17.342 1.00 90.06 77 LEU A CA 1
ATOM 575 C C . LEU A 1 77 ? 4.542 -10.308 -16.813 1.00 90.06 77 LEU A C 1
ATOM 577 O O . LEU A 1 77 ? 4.350 -10.570 -15.626 1.00 90.06 77 LEU A O 1
ATOM 581 N N . SER A 1 78 ? 4.834 -11.255 -17.701 1.00 92.94 78 SER A N 1
ATOM 582 C CA . SER A 1 78 ? 5.206 -12.608 -17.300 1.00 92.94 78 SER A CA 1
ATOM 583 C C . SER A 1 78 ? 6.619 -12.627 -16.715 1.00 92.94 78 SER A C 1
ATOM 585 O O . SER A 1 78 ? 7.504 -11.903 -17.174 1.00 92.94 78 SER A O 1
ATOM 587 N N . SER A 1 79 ? 6.854 -13.506 -15.742 1.00 92.81 79 SER A N 1
ATOM 588 C CA . SER A 1 79 ? 8.206 -13.791 -15.250 1.00 92.81 79 SER A CA 1
ATOM 589 C C . SER A 1 79 ? 9.127 -14.197 -16.410 1.00 92.81 79 SER A C 1
ATOM 591 O O . SER A 1 79 ? 8.703 -14.911 -17.320 1.00 92.81 79 SER A O 1
ATOM 593 N N . GLY A 1 80 ? 10.365 -13.705 -16.403 1.00 92.75 80 GLY A N 1
ATOM 594 C CA . GLY A 1 80 ? 11.344 -13.936 -17.466 1.00 92.75 80 GLY A CA 1
ATOM 595 C C . GLY A 1 80 ? 11.172 -13.035 -18.692 1.00 92.75 80 GLY A C 1
ATOM 596 O O . GLY A 1 80 ? 11.819 -13.266 -19.705 1.00 92.75 80 GLY A O 1
ATOM 597 N N . ALA A 1 81 ? 10.326 -12.000 -18.641 1.00 94.19 81 ALA A N 1
ATOM 598 C CA . ALA A 1 81 ? 10.178 -11.081 -19.767 1.00 94.19 81 ALA A CA 1
ATOM 599 C C . ALA A 1 81 ? 11.484 -10.309 -20.044 1.00 94.19 81 ALA A C 1
ATOM 601 O O . ALA A 1 81 ? 12.063 -9.701 -19.143 1.00 94.19 81 ALA A O 1
ATOM 602 N N . GLU A 1 82 ? 11.945 -10.311 -21.293 1.00 93.62 82 GLU A N 1
ATOM 603 C CA . GLU A 1 82 ? 13.216 -9.711 -21.720 1.00 93.62 82 GLU A CA 1
ATOM 604 C C . GLU A 1 82 ? 13.045 -8.832 -22.962 1.00 93.62 82 GLU A C 1
ATOM 606 O O . GLU A 1 82 ? 12.031 -8.875 -23.666 1.00 93.62 82 GLU A O 1
ATOM 611 N N . GLY A 1 83 ? 14.046 -7.995 -23.234 1.00 92.19 83 GLY A N 1
ATOM 612 C CA . GLY A 1 83 ? 14.048 -7.119 -24.398 1.00 92.19 83 GLY A CA 1
ATOM 613 C C . GLY A 1 83 ? 12.849 -6.165 -24.405 1.00 92.19 83 GLY A C 1
ATOM 614 O O . GLY A 1 83 ? 12.492 -5.590 -23.377 1.00 92.19 83 GLY A O 1
ATOM 615 N N . ARG A 1 84 ? 12.167 -6.037 -25.549 1.00 93.25 84 ARG A N 1
ATOM 616 C CA . ARG A 1 84 ? 10.925 -5.242 -25.674 1.00 93.25 84 ARG A CA 1
ATOM 617 C C . ARG A 1 84 ? 9.782 -5.742 -24.796 1.00 93.25 84 ARG A C 1
ATOM 619 O O . ARG A 1 84 ? 8.961 -4.936 -24.380 1.00 93.25 84 ARG A O 1
ATOM 626 N N . ASN A 1 85 ? 9.764 -7.028 -24.461 1.00 94.06 85 ASN A N 1
ATOM 627 C CA . ASN A 1 85 ? 8.736 -7.588 -23.588 1.00 94.06 85 ASN A CA 1
ATOM 628 C C . ASN A 1 85 ? 8.984 -7.235 -22.117 1.00 94.06 85 ASN A C 1
ATOM 630 O O . ASN A 1 85 ? 8.097 -7.418 -21.299 1.00 94.06 85 ASN A O 1
ATOM 634 N N . SER A 1 86 ? 10.164 -6.707 -21.769 1.00 93.94 86 SER A N 1
ATOM 635 C CA . SER A 1 86 ? 10.462 -6.227 -20.415 1.00 93.94 86 SER A CA 1
ATOM 636 C C . SER A 1 86 ? 9.956 -4.804 -20.135 1.00 93.94 86 SER A C 1
ATOM 638 O O . SER A 1 86 ? 10.139 -4.307 -19.022 1.00 93.94 86 SER A O 1
ATOM 640 N N . ILE A 1 87 ? 9.348 -4.136 -21.125 1.00 93.19 87 ILE A N 1
ATOM 641 C CA . ILE A 1 87 ? 8.734 -2.812 -20.960 1.00 93.19 87 ILE A CA 1
ATOM 642 C C . ILE A 1 87 ? 7.456 -2.979 -20.128 1.00 93.19 87 ILE A C 1
ATOM 644 O O . ILE A 1 87 ? 6.555 -3.689 -20.575 1.00 93.19 87 ILE A O 1
ATOM 648 N N . PRO A 1 88 ? 7.341 -2.340 -18.950 1.00 88.31 88 PRO A N 1
ATOM 649 C CA . PRO A 1 88 ? 6.136 -2.432 -18.134 1.00 88.31 88 PRO A CA 1
ATOM 650 C C . PRO A 1 88 ? 4.878 -2.029 -18.912 1.00 88.31 88 PRO A C 1
ATOM 652 O O . PRO A 1 88 ? 4.827 -0.960 -19.521 1.00 88.31 88 PRO A O 1
ATOM 655 N N . THR A 1 89 ? 3.839 -2.862 -18.865 1.00 85.62 89 THR A N 1
ATOM 656 C CA . THR A 1 89 ? 2.524 -2.543 -19.458 1.00 85.62 89 THR A CA 1
ATOM 657 C C . THR A 1 89 ? 1.663 -1.712 -18.501 1.00 85.62 89 THR A C 1
ATOM 659 O O . THR A 1 89 ? 0.716 -1.017 -18.900 1.00 85.62 89 THR A O 1
ATOM 662 N N . ILE A 1 90 ? 2.023 -1.736 -17.217 1.00 73.25 90 ILE A N 1
ATOM 663 C CA . ILE A 1 90 ? 1.467 -0.894 -16.162 1.00 73.25 90 ILE A CA 1
ATOM 664 C C . ILE A 1 90 ? 2.540 0.027 -15.576 1.00 73.25 90 ILE A C 1
ATOM 666 O O . ILE A 1 90 ? 3.731 -0.223 -15.724 1.00 73.25 90 ILE A O 1
ATOM 670 N N . SER A 1 91 ? 2.115 1.145 -14.977 1.00 71.50 91 SER A N 1
ATOM 671 C CA . SER A 1 91 ? 3.028 2.175 -14.464 1.00 71.50 91 SER A CA 1
ATOM 672 C C . SER A 1 91 ? 3.875 1.596 -13.332 1.00 71.50 91 SER A C 1
ATOM 674 O O . SER A 1 91 ? 3.416 1.509 -12.197 1.00 71.50 91 SER A O 1
ATOM 676 N N . TYR A 1 92 ? 5.099 1.196 -13.652 1.00 73.31 92 TYR A N 1
ATOM 677 C CA . TYR A 1 92 ? 6.014 0.534 -12.736 1.00 73.31 92 TYR A CA 1
ATOM 678 C C . TYR A 1 92 ? 7.060 1.531 -12.241 1.00 73.31 92 TYR A C 1
ATOM 680 O O . TYR A 1 92 ? 7.649 2.267 -13.026 1.00 73.31 92 TYR A O 1
ATOM 688 N N . SER A 1 93 ? 7.277 1.586 -10.930 1.00 62.62 93 SER A N 1
ATOM 689 C CA . SER A 1 93 ? 8.222 2.527 -10.320 1.00 62.62 93 SER A CA 1
ATOM 690 C C . SER A 1 93 ? 9.194 1.838 -9.375 1.00 62.62 93 SER A C 1
ATOM 692 O O . SER A 1 93 ? 9.569 2.431 -8.377 1.00 62.62 93 SER A O 1
ATOM 694 N N . GLY A 1 94 ? 9.580 0.594 -9.663 1.00 56.53 94 GLY A N 1
ATOM 695 C CA . GLY A 1 94 ? 10.804 -0.054 -9.192 1.00 56.53 94 GLY A CA 1
ATOM 696 C C . GLY A 1 94 ? 11.064 -0.240 -7.691 1.00 56.53 94 GLY A C 1
ATOM 697 O O . GLY A 1 94 ? 11.795 -1.150 -7.353 1.00 56.53 94 GLY A O 1
ATOM 698 N N . ASN A 1 95 ? 10.544 0.564 -6.770 1.00 52.50 95 ASN A N 1
ATOM 699 C CA . ASN A 1 95 ? 11.015 0.630 -5.390 1.00 52.50 95 ASN A CA 1
ATOM 700 C C . ASN A 1 95 ? 10.048 -0.014 -4.416 1.00 52.50 95 ASN A C 1
ATOM 702 O O . ASN A 1 95 ? 8.873 0.349 -4.424 1.00 52.50 95 ASN A O 1
ATOM 706 N N . ILE A 1 96 ? 10.539 -0.900 -3.542 1.00 51.62 96 ILE A N 1
ATOM 707 C CA . ILE A 1 96 ? 9.768 -1.326 -2.362 1.00 51.62 96 ILE A CA 1
ATOM 708 C C . ILE A 1 96 ? 10.617 -1.827 -1.181 1.00 51.62 96 ILE A C 1
ATOM 710 O O . ILE A 1 96 ? 10.043 -2.335 -0.222 1.00 51.62 96 ILE A O 1
ATOM 714 N N . THR A 1 97 ? 11.945 -1.651 -1.169 1.00 41.41 97 THR A N 1
ATOM 715 C CA . THR A 1 97 ? 12.758 -2.008 0.011 1.00 41.41 97 THR A CA 1
ATOM 716 C C . THR A 1 97 ? 13.817 -0.947 0.332 1.00 41.41 97 THR A C 1
ATOM 718 O O . THR A 1 97 ? 14.876 -0.926 -0.289 1.00 41.41 97 THR A O 1
ATOM 721 N N . GLY A 1 98 ? 13.550 -0.092 1.328 1.00 36.53 98 GLY A N 1
ATOM 722 C CA . GLY A 1 98 ? 14.548 0.785 1.970 1.00 36.53 98 GLY A CA 1
ATOM 723 C C . GLY A 1 98 ? 14.198 2.290 2.004 1.00 36.53 98 GLY A C 1
ATOM 724 O O . GLY A 1 98 ? 13.501 2.782 1.115 1.00 36.53 98 GLY A O 1
ATOM 725 N N . PRO A 1 99 ? 14.650 3.046 3.028 1.00 43.50 99 PRO A N 1
ATOM 726 C CA . PRO A 1 99 ? 14.141 4.379 3.347 1.00 43.50 99 PRO A CA 1
ATOM 727 C C . PRO A 1 99 ? 14.844 5.472 2.524 1.00 43.50 99 PRO A C 1
ATOM 729 O O . PRO A 1 99 ? 15.915 5.917 2.908 1.00 43.50 99 PRO A O 1
ATOM 732 N N . ALA A 1 100 ? 14.265 5.876 1.383 1.00 34.53 100 ALA A N 1
ATOM 733 C CA . ALA A 1 100 ? 14.417 7.217 0.757 1.00 34.53 100 ALA A CA 1
ATOM 734 C C . ALA A 1 100 ? 13.689 7.375 -0.605 1.00 34.53 100 ALA A C 1
ATOM 736 O O . ALA A 1 100 ? 14.005 8.263 -1.392 1.00 34.53 100 ALA A O 1
ATOM 737 N N . SER A 1 101 ? 12.692 6.548 -0.922 1.00 40.25 101 SER A N 1
ATOM 738 C CA . SER A 1 101 ? 11.891 6.670 -2.159 1.00 40.25 101 SER A CA 1
ATOM 739 C C . SER A 1 101 ? 10.389 6.535 -1.913 1.00 40.25 101 SER A C 1
ATOM 741 O O . SER A 1 101 ? 9.620 6.181 -2.806 1.00 40.25 101 SER A O 1
ATOM 743 N N . GLN A 1 102 ? 9.992 6.833 -0.676 1.00 46.22 102 GLN A N 1
ATOM 744 C CA . GLN A 1 102 ? 8.716 6.550 -0.011 1.00 46.22 102 GLN A CA 1
ATOM 745 C C . GLN A 1 102 ? 7.473 7.212 -0.633 1.00 46.22 102 GLN A C 1
ATOM 747 O O . GLN A 1 102 ? 6.411 7.249 -0.021 1.00 46.22 102 GLN A O 1
ATOM 752 N N . GLN A 1 103 ? 7.558 7.718 -1.860 1.00 50.69 103 GLN A N 1
ATOM 753 C CA . GLN A 1 103 ? 6.436 8.333 -2.540 1.00 50.69 103 GLN A CA 1
ATOM 754 C C . GLN A 1 103 ? 5.844 7.365 -3.561 1.00 50.69 103 GLN A C 1
ATOM 756 O O . GLN A 1 103 ? 6.159 7.396 -4.750 1.00 50.69 103 GLN A O 1
ATOM 761 N N . ILE A 1 104 ? 4.919 6.520 -3.105 1.00 57.84 104 ILE A N 1
ATOM 762 C CA . ILE A 1 104 ? 3.965 5.934 -4.041 1.00 57.84 104 ILE A CA 1
ATOM 763 C C . ILE A 1 104 ? 3.057 7.047 -4.530 1.00 57.84 104 ILE A C 1
ATOM 765 O O . ILE A 1 104 ? 2.270 7.625 -3.778 1.00 57.84 104 ILE A O 1
ATOM 769 N N . GLN A 1 105 ? 3.143 7.331 -5.824 1.00 66.44 105 GLN A N 1
ATOM 770 C CA . GLN A 1 105 ? 2.089 8.073 -6.487 1.00 66.44 105 GLN A CA 1
ATOM 771 C C . GLN A 1 105 ? 0.863 7.167 -6.514 1.00 66.44 105 GLN A C 1
ATOM 773 O O . GLN A 1 105 ? 0.829 6.217 -7.280 1.00 66.44 105 GLN A O 1
ATOM 778 N N . LEU A 1 106 ? -0.148 7.438 -5.687 1.00 68.81 106 LEU A N 1
ATOM 779 C CA . LEU A 1 106 ? -1.376 6.626 -5.662 1.00 68.81 106 LEU A CA 1
ATOM 780 C C . LEU A 1 106 ? -2.020 6.489 -7.054 1.00 68.81 106 LEU A C 1
ATOM 782 O O . LEU A 1 106 ? -2.628 5.467 -7.350 1.00 68.81 106 LEU A O 1
ATOM 786 N N . ALA A 1 107 ? -1.801 7.473 -7.933 1.00 60.97 107 ALA A N 1
ATOM 787 C CA . ALA A 1 107 ? -2.192 7.435 -9.341 1.00 60.97 107 ALA A CA 1
ATOM 788 C C . ALA A 1 107 ? -1.586 6.255 -10.135 1.00 60.97 107 ALA A C 1
ATOM 790 O O . ALA A 1 107 ? -2.175 5.811 -11.121 1.00 60.97 107 ALA A O 1
ATOM 791 N N . SER A 1 108 ? -0.436 5.708 -9.724 1.00 67.44 108 SER A N 1
ATOM 792 C CA . SER A 1 108 ? 0.186 4.554 -10.386 1.00 67.44 108 SER A CA 1
ATOM 793 C C . SER A 1 108 ? -0.509 3.228 -10.067 1.00 67.44 108 SER A C 1
ATOM 795 O O . SER A 1 108 ? -0.352 2.272 -10.823 1.00 67.44 108 SER A O 1
ATOM 797 N N . LEU A 1 109 ? -1.325 3.172 -9.006 1.00 74.62 109 LEU A N 1
ATOM 798 C CA . LEU A 1 109 ? -1.995 1.949 -8.547 1.00 74.62 109 LEU A CA 1
ATOM 799 C C . LEU A 1 109 ? -3.220 1.569 -9.400 1.00 74.62 109 LEU A C 1
ATOM 801 O O . LEU A 1 109 ? -3.783 0.497 -9.197 1.00 74.62 109 LEU A O 1
ATOM 805 N N . ARG A 1 110 ? -3.610 2.415 -10.371 1.00 70.62 110 ARG A N 1
ATOM 806 C CA . ARG A 1 110 ? -4.649 2.168 -11.398 1.00 70.62 110 ARG A CA 1
ATOM 807 C C . ARG A 1 110 ? -5.959 1.560 -10.851 1.00 70.62 110 ARG A C 1
ATOM 809 O O . ARG A 1 110 ? -6.635 0.805 -11.546 1.00 70.62 110 ARG A O 1
ATOM 816 N N . GLY A 1 111 ? -6.343 1.915 -9.625 1.00 85.69 111 GLY A N 1
ATOM 817 C CA . GLY A 1 111 ? -7.494 1.363 -8.910 1.00 85.69 111 GLY A CA 1
ATOM 818 C C . GLY A 1 111 ? -7.873 2.221 -7.698 1.00 85.69 111 GLY A C 1
ATOM 819 O O . GLY A 1 111 ? -7.071 3.057 -7.280 1.00 85.69 111 GLY A O 1
ATOM 820 N N . PRO A 1 112 ? -9.089 2.065 -7.140 1.00 92.31 112 PRO A N 1
ATOM 821 C CA . PRO A 1 112 ? -9.428 2.691 -5.866 1.00 92.31 112 PRO A CA 1
ATOM 822 C C . PRO A 1 112 ? -8.485 2.214 -4.765 1.00 92.31 112 PRO A C 1
ATOM 824 O O . PRO A 1 112 ? -8.084 1.046 -4.744 1.00 92.31 112 PRO A O 1
ATOM 827 N N . VAL A 1 113 ? -8.172 3.110 -3.833 1.00 95.00 113 VAL A N 1
ATOM 828 C CA . VAL A 1 113 ? -7.296 2.804 -2.703 1.00 95.00 113 VAL A CA 1
ATOM 829 C C . VAL A 1 113 ? -8.028 3.069 -1.392 1.00 95.00 113 VAL A C 1
ATOM 831 O O . VAL A 1 113 ? -8.667 4.109 -1.236 1.00 95.00 113 VAL A O 1
ATOM 834 N N . ILE A 1 114 ? -7.913 2.147 -0.437 1.00 96.69 114 ILE A N 1
ATOM 835 C CA . ILE A 1 114 ? -8.249 2.409 0.966 1.00 96.69 114 ILE A CA 1
ATOM 836 C C . ILE A 1 114 ? -6.943 2.442 1.755 1.00 96.69 114 ILE A C 1
ATOM 838 O O . ILE A 1 114 ? -6.156 1.497 1.711 1.00 96.69 114 ILE A O 1
ATOM 842 N N . LEU A 1 115 ? -6.722 3.534 2.473 1.00 96.62 115 LEU A N 1
ATOM 843 C CA . LEU A 1 115 ? -5.591 3.737 3.364 1.00 96.62 115 LEU A CA 1
ATOM 844 C C . LEU A 1 115 ? -6.028 3.497 4.808 1.00 96.62 115 LEU A C 1
ATOM 846 O O . LEU A 1 115 ? -7.075 3.996 5.218 1.00 96.62 115 LEU A O 1
ATOM 850 N N . LEU A 1 116 ? -5.202 2.796 5.576 1.00 96.88 116 LEU A N 1
ATOM 851 C CA . LEU A 1 116 ? -5.297 2.689 7.029 1.00 96.88 116 LEU A CA 1
ATOM 852 C C . LEU A 1 116 ? -4.092 3.389 7.660 1.00 96.88 116 LEU A C 1
ATOM 854 O O . LEU A 1 116 ? -2.955 2.986 7.424 1.00 96.88 116 LEU A O 1
ATOM 858 N N . PHE A 1 117 ? -4.317 4.417 8.473 1.00 95.88 117 PHE A N 1
ATOM 859 C CA . PHE A 1 117 ? -3.223 5.089 9.178 1.00 95.88 117 PHE A CA 1
ATOM 860 C C . PHE A 1 117 ? -2.832 4.307 10.433 1.00 95.88 117 PHE A C 1
ATOM 862 O O . PHE A 1 117 ? -3.688 3.903 11.213 1.00 95.88 117 PHE A O 1
ATOM 869 N N . LEU A 1 118 ? -1.540 4.099 10.648 1.00 94.31 118 LEU A N 1
ATOM 870 C CA . LEU A 1 118 ? -0.979 3.300 11.733 1.00 94.31 118 LEU A CA 1
ATOM 871 C C . LEU A 1 118 ? -0.073 4.179 12.596 1.00 94.31 118 LEU A C 1
ATOM 873 O O . LEU A 1 118 ? 0.769 4.921 12.089 1.00 94.31 118 LEU A O 1
ATOM 877 N N . GLY A 1 119 ? -0.283 4.108 13.911 1.00 89.38 119 GLY A N 1
ATOM 878 C CA . GLY A 1 119 ? 0.438 4.926 14.886 1.00 89.38 119 GLY A CA 1
ATOM 879 C C . GLY A 1 119 ? 1.609 4.200 15.533 1.00 89.38 119 GLY A C 1
ATOM 880 O O . GLY A 1 119 ? 2.722 4.699 15.486 1.00 89.38 119 GLY A O 1
ATOM 881 N N . LYS A 1 120 ? 1.341 3.061 16.179 1.00 89.44 120 LYS A N 1
ATOM 882 C CA . LYS A 1 120 ? 2.319 2.234 16.904 1.00 89.44 120 LYS A CA 1
ATOM 883 C C . LYS A 1 120 ? 1.942 0.761 16.780 1.00 89.44 120 LYS A C 1
ATOM 885 O O . LYS A 1 120 ? 0.789 0.449 16.480 1.00 89.44 120 LYS A O 1
ATOM 890 N N . SER A 1 121 ? 2.878 -0.138 17.067 1.00 87.88 121 SER A N 1
ATOM 891 C CA . SER A 1 121 ? 2.626 -1.587 17.099 1.00 87.88 121 SER A CA 1
ATOM 892 C C . SER A 1 121 ? 1.928 -2.048 18.394 1.00 87.88 121 SER A C 1
ATOM 894 O O . SER A 1 121 ? 2.490 -2.785 19.203 1.00 87.88 121 SER A O 1
ATOM 896 N N . ASP A 1 122 ? 0.695 -1.583 18.625 1.00 89.81 122 ASP A N 1
ATOM 897 C CA . ASP A 1 122 ? -0.149 -2.003 19.755 1.00 89.81 122 ASP A CA 1
ATOM 898 C C . ASP A 1 122 ? -1.201 -3.062 19.362 1.00 89.81 122 ASP A C 1
ATOM 900 O O . ASP A 1 122 ? -1.470 -3.304 18.185 1.00 89.81 122 ASP A O 1
ATOM 904 N N . GLU A 1 123 ? -1.794 -3.733 20.356 1.00 90.19 123 GLU A N 1
ATOM 905 C CA . GLU A 1 123 ? -2.801 -4.784 20.127 1.00 90.19 123 GLU A CA 1
ATOM 906 C C . GLU A 1 123 ? -4.024 -4.309 19.312 1.00 90.19 123 GLU A C 1
ATOM 908 O O . GLU A 1 123 ? -4.428 -5.020 18.385 1.00 90.19 123 GLU A O 1
ATOM 913 N N . PRO A 1 124 ? -4.593 -3.106 19.555 1.00 90.38 124 PRO A N 1
ATOM 914 C CA . PRO A 1 124 ? -5.628 -2.549 18.685 1.00 90.38 124 PRO A CA 1
ATOM 915 C C . PRO A 1 124 ? -5.186 -2.425 17.222 1.00 90.38 124 PRO A C 1
ATOM 917 O O . PRO A 1 124 ? -5.948 -2.782 16.320 1.00 90.38 124 PRO A O 1
ATOM 920 N N . SER A 1 125 ? -3.958 -1.962 16.977 1.00 91.56 125 SER A N 1
ATOM 921 C CA . SER A 1 125 ? -3.411 -1.816 15.628 1.00 91.56 125 SER A CA 1
ATOM 922 C C . SER A 1 125 ? -3.186 -3.165 14.958 1.00 91.56 125 SER A C 1
ATOM 924 O O . SER A 1 125 ? -3.572 -3.324 13.802 1.00 91.56 125 SER A O 1
ATOM 926 N N . LYS A 1 126 ? -2.672 -4.172 15.673 1.00 91.44 126 LYS A N 1
ATOM 927 C CA . LYS A 1 126 ? -2.536 -5.546 15.154 1.00 91.44 126 LYS A CA 1
ATOM 928 C C . LYS A 1 126 ? -3.884 -6.145 14.752 1.00 91.44 126 LYS A C 1
ATOM 930 O O . LYS A 1 126 ? -4.018 -6.695 13.657 1.00 91.44 126 LYS A O 1
ATOM 935 N N . ALA A 1 127 ? -4.906 -6.000 15.598 1.00 91.31 127 ALA A N 1
ATOM 936 C CA . ALA A 1 127 ? -6.253 -6.491 15.308 1.00 91.31 127 ALA A CA 1
ATOM 937 C C . ALA A 1 127 ? -6.880 -5.786 14.089 1.0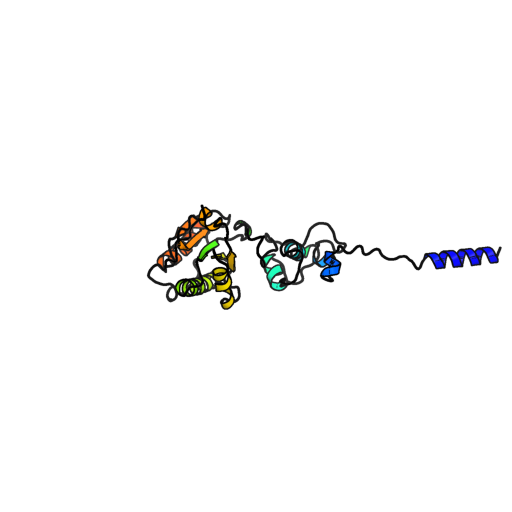0 91.31 127 ALA A C 1
ATOM 939 O O . ALA A 1 127 ? -7.476 -6.439 13.221 1.00 91.31 127 ALA A O 1
ATOM 940 N N . ALA A 1 128 ? -6.704 -4.463 13.990 1.00 93.81 128 ALA A N 1
ATOM 941 C CA . ALA A 1 128 ? -7.155 -3.677 12.847 1.00 93.81 128 ALA A CA 1
ATOM 942 C C . ALA A 1 128 ? -6.436 -4.096 11.558 1.00 93.81 128 ALA A C 1
ATOM 944 O O . ALA A 1 128 ? -7.090 -4.382 10.558 1.00 93.81 128 ALA A O 1
ATOM 945 N N . VAL A 1 129 ? -5.108 -4.219 11.596 1.00 93.25 129 VAL A N 1
ATOM 946 C CA . VAL A 1 129 ? -4.262 -4.627 10.466 1.00 93.25 129 VAL A CA 1
ATOM 947 C C . VAL A 1 129 ? -4.622 -6.028 9.967 1.00 93.25 129 VAL A C 1
ATOM 949 O O . VAL A 1 129 ? -4.773 -6.217 8.761 1.00 93.25 129 VAL A O 1
ATOM 952 N N . LYS A 1 130 ? -4.870 -6.993 10.861 1.00 93.00 130 LYS A N 1
ATOM 953 C CA . LYS A 1 130 ? -5.327 -8.343 10.487 1.00 93.00 130 LYS A CA 1
ATOM 954 C C . LYS A 1 130 ? -6.677 -8.318 9.766 1.00 93.00 130 LYS A C 1
ATOM 956 O O . LYS A 1 130 ? -6.830 -8.937 8.713 1.00 93.00 130 LYS A O 1
ATOM 961 N N . SER A 1 131 ? -7.636 -7.566 10.300 1.00 94.00 131 SER A N 1
ATOM 962 C CA . SER A 1 131 ? -8.964 -7.409 9.690 1.00 94.00 131 SER A CA 1
ATOM 963 C C . SER A 1 131 ? -8.884 -6.693 8.340 1.00 94.00 131 SER A C 1
ATOM 965 O O . SER A 1 131 ? -9.547 -7.073 7.377 1.00 94.00 131 SER A O 1
ATOM 967 N N . PHE A 1 132 ? -8.026 -5.678 8.247 1.00 95.12 132 PHE A N 1
ATOM 968 C CA . PHE A 1 132 ? -7.794 -4.911 7.030 1.00 95.12 132 PHE A CA 1
ATOM 969 C C . PHE A 1 132 ? -7.086 -5.740 5.951 1.00 95.12 132 PHE A C 1
ATOM 971 O O . PHE A 1 132 ? -7.437 -5.650 4.778 1.00 95.12 132 PHE A O 1
ATOM 978 N N . ALA A 1 133 ? -6.159 -6.622 6.330 1.00 92.88 133 ALA A N 1
ATOM 979 C CA . ALA A 1 133 ? -5.529 -7.575 5.419 1.00 92.88 133 ALA A CA 1
ATOM 980 C C . ALA A 1 133 ? -6.522 -8.623 4.894 1.00 92.88 133 ALA A C 1
ATOM 982 O O . ALA A 1 133 ? -6.485 -8.980 3.716 1.00 92.88 133 ALA A O 1
ATOM 983 N N . ALA A 1 134 ? -7.451 -9.089 5.732 1.00 92.94 134 ALA A N 1
ATOM 984 C CA . ALA A 1 134 ? -8.523 -9.975 5.289 1.00 92.94 134 ALA A CA 1
ATOM 985 C C . ALA A 1 134 ? -9.460 -9.274 4.283 1.00 92.94 134 ALA A C 1
ATOM 987 O O . ALA A 1 134 ? -9.812 -9.867 3.262 1.00 92.94 134 ALA A O 1
ATOM 988 N N . LEU A 1 135 ? -9.776 -7.992 4.502 1.00 94.56 135 LEU A N 1
ATOM 989 C CA . LEU A 1 135 ? -10.501 -7.169 3.528 1.00 94.56 135 LEU A CA 1
ATOM 990 C C . LEU A 1 135 ? -9.701 -6.982 2.228 1.00 94.56 135 LEU A C 1
ATOM 992 O O . LEU A 1 135 ? -10.268 -7.067 1.140 1.00 94.56 135 LEU A O 1
ATOM 996 N N . ALA A 1 136 ? -8.384 -6.782 2.322 1.00 93.19 136 ALA A N 1
ATOM 997 C CA . ALA A 1 136 ? -7.507 -6.626 1.161 1.00 93.19 136 ALA A CA 1
ATOM 998 C C . ALA A 1 136 ? -7.523 -7.887 0.292 1.00 93.19 136 ALA A C 1
ATOM 1000 O O . ALA A 1 136 ? -7.700 -7.817 -0.924 1.00 93.19 136 ALA A O 1
ATOM 1001 N N . LYS A 1 137 ? -7.441 -9.057 0.933 1.00 89.75 137 LYS A N 1
ATOM 1002 C CA . LYS A 1 137 ? -7.575 -10.355 0.269 1.00 89.75 137 LYS A CA 1
ATOM 1003 C C . LYS A 1 137 ? -8.937 -10.518 -0.408 1.00 89.75 137 LYS A C 1
ATOM 1005 O O . LYS A 1 137 ? -8.990 -11.060 -1.507 1.00 89.75 137 LYS A O 1
ATOM 1010 N N . ALA A 1 138 ? -10.013 -10.052 0.227 1.00 92.44 138 ALA A N 1
ATOM 1011 C CA . ALA A 1 138 ? -11.365 -10.138 -0.320 1.00 92.44 138 ALA A CA 1
ATOM 1012 C C . ALA A 1 138 ? -11.556 -9.252 -1.567 1.00 92.44 138 ALA A C 1
ATOM 1014 O O . ALA A 1 138 ? -12.227 -9.664 -2.509 1.00 92.44 138 ALA A O 1
ATOM 1015 N N . TYR A 1 139 ? -10.933 -8.069 -1.606 1.00 91.69 139 TYR A N 1
ATOM 1016 C CA . TYR A 1 139 ? -10.919 -7.212 -2.798 1.00 91.69 139 TYR A CA 1
ATOM 1017 C C . TYR A 1 139 ? -10.040 -7.752 -3.934 1.00 91.69 139 TYR A C 1
ATOM 1019 O O . TYR A 1 139 ? -10.329 -7.510 -5.109 1.00 91.69 139 TYR A O 1
ATOM 1027 N N . GLY A 1 140 ? -8.948 -8.449 -3.611 1.00 88.81 140 GLY A N 1
ATOM 1028 C CA . GLY A 1 140 ? -8.001 -8.946 -4.606 1.00 88.81 140 GLY A CA 1
ATOM 1029 C C . GLY A 1 140 ? -7.437 -7.808 -5.462 1.00 88.81 140 GLY A C 1
ATOM 1030 O O . GLY A 1 140 ? -6.770 -6.912 -4.957 1.00 88.81 140 GLY A O 1
ATOM 1031 N N . THR A 1 141 ? -7.705 -7.833 -6.768 1.00 87.00 141 THR A N 1
ATOM 1032 C CA . THR A 1 141 ? -7.216 -6.821 -7.724 1.00 87.00 141 THR A CA 1
ATOM 1033 C C . THR A 1 141 ? -8.196 -5.671 -7.968 1.00 87.00 141 THR A C 1
ATOM 1035 O O . THR A 1 141 ? -7.915 -4.796 -8.782 1.00 87.00 141 THR A O 1
ATOM 1038 N N . GLN A 1 142 ? -9.368 -5.676 -7.327 1.00 87.94 142 GLN A N 1
ATOM 1039 C CA . GLN A 1 142 ? -10.424 -4.689 -7.578 1.00 87.94 142 GLN A CA 1
ATOM 1040 C C . GLN A 1 142 ? -10.199 -3.369 -6.831 1.00 87.94 142 GLN A C 1
ATOM 1042 O O . GLN A 1 142 ? -10.607 -2.311 -7.309 1.00 87.94 142 GLN A O 1
ATOM 1047 N N . ALA A 1 143 ? -9.541 -3.427 -5.674 1.00 91.81 143 ALA A N 1
ATOM 1048 C CA . ALA A 1 143 ? -9.118 -2.268 -4.901 1.00 91.81 143 ALA A CA 1
ATOM 1049 C C . ALA A 1 143 ? -7.784 -2.567 -4.219 1.00 91.81 143 ALA A C 1
ATOM 1051 O O . ALA A 1 143 ? -7.509 -3.707 -3.849 1.00 91.81 143 ALA A O 1
ATOM 1052 N N . THR A 1 144 ? -6.968 -1.535 -4.030 1.00 92.31 144 THR A N 1
ATOM 1053 C CA . THR A 1 144 ? -5.699 -1.655 -3.308 1.00 92.31 144 THR A CA 1
ATOM 1054 C C . THR A 1 144 ? -5.885 -1.180 -1.872 1.00 92.31 144 THR A C 1
ATOM 1056 O O . THR A 1 144 ? -6.360 -0.073 -1.633 1.00 92.31 144 THR A O 1
ATOM 1059 N N . LEU A 1 145 ? -5.507 -2.001 -0.899 1.00 94.44 145 LEU A N 1
ATOM 1060 C CA . LEU A 1 145 ? -5.521 -1.625 0.512 1.00 94.44 145 LEU A CA 1
ATOM 1061 C C . LEU A 1 145 ? -4.087 -1.424 0.984 1.00 94.44 145 LEU A C 1
ATOM 1063 O O . LEU A 1 145 ? -3.249 -2.304 0.786 1.00 94.44 145 LEU A O 1
ATOM 1067 N N . LEU A 1 146 ? -3.805 -0.269 1.584 1.00 93.56 146 LEU A N 1
ATOM 1068 C CA . LEU A 1 146 ? -2.473 0.098 2.063 1.00 93.56 146 LEU A CA 1
ATOM 1069 C C . LEU A 1 146 ? -2.541 0.588 3.505 1.00 93.56 146 LEU A C 1
ATOM 1071 O O . LEU A 1 146 ? -3.492 1.257 3.897 1.00 93.56 146 LEU A O 1
ATOM 1075 N N . GLY A 1 147 ? -1.506 0.302 4.280 1.00 93.94 147 GLY A N 1
ATOM 1076 C CA . GLY A 1 147 ? -1.249 0.994 5.531 1.00 93.94 147 GLY A CA 1
ATOM 1077 C C . GLY A 1 147 ? -0.296 2.170 5.330 1.00 93.94 147 GLY A C 1
ATOM 1078 O O . GLY A 1 147 ? 0.558 2.149 4.443 1.00 93.94 147 GLY A O 1
ATOM 1079 N N . VAL A 1 148 ? -0.430 3.187 6.170 1.00 93.50 148 VAL A N 1
ATOM 1080 C CA . VAL A 1 148 ? 0.472 4.341 6.241 1.00 93.50 148 VAL A CA 1
ATOM 1081 C C . VAL A 1 148 ? 0.952 4.462 7.681 1.00 93.50 148 VAL A C 1
ATOM 1083 O O . VAL A 1 148 ? 0.139 4.699 8.567 1.00 93.50 148 VAL A O 1
ATOM 1086 N N . ALA A 1 149 ? 2.241 4.264 7.930 1.00 91.69 149 ALA A N 1
ATOM 1087 C CA . ALA A 1 149 ? 2.829 4.197 9.264 1.00 91.69 149 ALA A CA 1
ATOM 1088 C C . ALA A 1 149 ? 3.659 5.443 9.585 1.00 91.69 149 ALA A C 1
ATOM 1090 O O . ALA A 1 149 ? 4.520 5.835 8.805 1.00 91.69 149 ALA A O 1
ATOM 1091 N N . LEU A 1 150 ? 3.445 6.030 10.762 1.00 86.12 150 LEU A N 1
ATOM 1092 C CA . LEU A 1 150 ? 4.276 7.136 11.260 1.00 86.12 150 LEU A CA 1
ATOM 1093 C C . LEU A 1 150 ? 5.652 6.694 11.757 1.00 86.12 150 LEU A C 1
ATOM 1095 O O . LEU A 1 150 ? 6.588 7.487 11.791 1.00 86.12 150 LEU A O 1
ATOM 1099 N N . THR A 1 151 ? 5.748 5.455 12.216 1.00 85.50 151 THR A N 1
ATOM 1100 C CA . THR A 1 151 ? 6.896 4.955 12.960 1.00 85.50 151 THR A CA 1
ATOM 1101 C C . THR A 1 151 ? 7.383 3.643 12.358 1.00 85.50 151 THR A C 1
ATOM 1103 O O . THR A 1 151 ? 6.608 2.889 11.765 1.00 85.50 151 THR A O 1
ATOM 1106 N N . GLU A 1 152 ? 8.675 3.352 12.508 1.00 83.44 152 GLU A N 1
ATOM 1107 C CA . GLU A 1 152 ? 9.267 2.116 11.979 1.00 83.44 152 GLU A CA 1
ATOM 1108 C C . GLU A 1 152 ? 8.650 0.856 12.605 1.00 83.44 152 GLU A C 1
ATOM 1110 O O . GLU A 1 152 ? 8.417 -0.126 11.906 1.00 83.44 152 GLU A O 1
ATOM 1115 N N . ASP A 1 153 ? 8.279 0.890 13.890 1.00 85.44 153 ASP A N 1
ATOM 1116 C CA . ASP A 1 153 ? 7.601 -0.233 14.550 1.00 85.44 153 ASP A CA 1
ATOM 1117 C C . ASP A 1 153 ? 6.237 -0.542 13.918 1.00 85.44 153 ASP A C 1
ATOM 1119 O O . ASP A 1 153 ? 5.848 -1.706 13.826 1.00 85.44 153 ASP A O 1
ATOM 1123 N N . ALA A 1 154 ? 5.524 0.477 13.430 1.00 84.62 154 ALA A N 1
ATOM 1124 C CA . ALA A 1 154 ? 4.256 0.290 12.738 1.00 84.62 154 ALA A CA 1
ATOM 1125 C C . ALA A 1 154 ? 4.429 -0.259 11.309 1.00 84.62 154 ALA A C 1
ATOM 1127 O O . ALA A 1 154 ? 3.515 -0.908 10.801 1.00 84.62 154 ALA A O 1
ATOM 1128 N N . VAL A 1 155 ? 5.587 -0.067 10.665 1.00 84.06 155 VAL A N 1
ATOM 1129 C CA . VAL A 1 155 ? 5.899 -0.694 9.363 1.00 84.06 155 VAL A CA 1
ATOM 1130 C C . VAL A 1 155 ? 5.990 -2.218 9.509 1.00 84.06 155 VAL A C 1
ATOM 1132 O O . VAL A 1 155 ? 5.439 -2.961 8.689 1.00 84.06 155 VAL A O 1
ATOM 1135 N N . ASN A 1 156 ? 6.581 -2.685 10.610 1.00 81.69 156 ASN A N 1
ATOM 1136 C CA . ASN A 1 156 ? 6.808 -4.109 10.873 1.00 81.69 156 ASN A CA 1
ATOM 1137 C C . ASN A 1 156 ? 5.527 -4.880 11.250 1.00 81.69 156 ASN A C 1
ATOM 1139 O O . ASN A 1 156 ? 5.532 -6.108 11.273 1.00 81.69 156 ASN A O 1
ATOM 1143 N N . LEU A 1 157 ? 4.387 -4.200 11.450 1.00 80.69 157 LEU A N 1
ATOM 1144 C CA . LEU A 1 157 ? 3.079 -4.837 11.695 1.00 80.69 157 LEU A CA 1
ATOM 1145 C C . LEU A 1 157 ? 2.626 -5.787 10.570 1.00 80.69 157 LEU A C 1
ATOM 1147 O O . LEU A 1 157 ? 1.692 -6.564 10.760 1.00 80.69 157 LEU A O 1
ATOM 1151 N N . THR A 1 158 ? 3.246 -5.716 9.389 1.00 72.25 158 THR A N 1
ATOM 1152 C CA . THR A 1 158 ? 2.887 -6.549 8.230 1.00 72.25 158 THR A CA 1
ATOM 1153 C C . THR A 1 158 ? 3.765 -7.771 8.012 1.00 72.25 158 THR A C 1
ATOM 1155 O O . THR A 1 158 ? 3.422 -8.587 7.153 1.00 72.25 158 THR A O 1
ATOM 1158 N N . GLU A 1 159 ? 4.836 -7.953 8.789 1.00 76.19 159 GLU A N 1
ATOM 1159 C CA . GLU A 1 159 ? 5.721 -9.120 8.661 1.00 76.19 159 GLU A CA 1
ATOM 1160 C C . GLU A 1 159 ? 4.941 -10.435 8.820 1.00 76.19 159 GLU A C 1
ATOM 1162 O O . GLU A 1 159 ? 5.099 -11.364 8.028 1.00 76.19 159 GLU A O 1
ATOM 1167 N N . GLU A 1 160 ? 3.994 -10.472 9.760 1.00 71.00 160 GLU A N 1
ATOM 1168 C CA . GLU A 1 160 ? 3.143 -11.639 10.026 1.00 71.00 160 GLU A CA 1
ATOM 1169 C C . GLU A 1 160 ? 2.058 -11.878 8.956 1.00 71.00 160 GLU A C 1
ATOM 1171 O O . GLU A 1 160 ? 1.436 -12.940 8.920 1.00 71.00 160 GLU A O 1
ATOM 1176 N N . LEU A 1 161 ? 1.808 -10.909 8.068 1.00 70.00 161 LEU A N 1
ATOM 1177 C CA . LEU A 1 161 ? 0.713 -10.952 7.090 1.00 70.00 161 LEU A CA 1
ATOM 1178 C C . LEU A 1 161 ? 1.136 -11.428 5.694 1.00 70.00 161 LEU A C 1
ATOM 1180 O O . LEU A 1 161 ? 0.315 -11.421 4.772 1.00 70.00 161 LEU A O 1
ATOM 1184 N N . GLY A 1 162 ? 2.399 -11.818 5.507 1.00 61.78 162 GLY A N 1
ATOM 1185 C CA . GLY A 1 162 ? 2.873 -12.436 4.263 1.00 61.78 162 GLY A CA 1
ATOM 1186 C C . GLY A 1 162 ? 2.704 -11.561 3.012 1.00 61.78 162 GLY A C 1
ATOM 1187 O O . GLY A 1 162 ? 2.506 -12.082 1.917 1.00 61.78 162 GLY A O 1
ATOM 1188 N N . GLY A 1 163 ? 2.734 -10.232 3.161 1.00 73.38 163 GLY A N 1
ATOM 1189 C CA . GLY A 1 163 ? 2.680 -9.281 2.044 1.00 73.38 163 GLY A CA 1
ATOM 1190 C C . GLY A 1 163 ? 1.290 -9.008 1.453 1.00 73.38 163 GLY A C 1
ATOM 1191 O O . GLY A 1 163 ? 1.204 -8.329 0.428 1.00 73.38 163 GLY A O 1
ATOM 1192 N N . VAL A 1 164 ? 0.208 -9.492 2.079 1.00 77.12 164 VAL A N 1
ATOM 1193 C CA . VAL A 1 164 ? -1.177 -9.195 1.649 1.00 77.12 164 VAL A CA 1
ATOM 1194 C C . VAL A 1 164 ? -1.499 -7.706 1.787 1.00 77.12 164 VAL A C 1
ATOM 1196 O O . VAL A 1 164 ? -2.162 -7.128 0.929 1.00 77.12 164 VAL A O 1
ATOM 1199 N N . LEU A 1 165 ? -1.006 -7.083 2.858 1.00 84.56 165 LEU A N 1
ATOM 1200 C CA . LEU A 1 165 ? -1.134 -5.655 3.111 1.00 84.56 165 LEU A CA 1
ATOM 1201 C C . LEU A 1 165 ? 0.248 -5.013 3.023 1.00 84.56 165 LEU A C 1
ATOM 1203 O O . LEU A 1 165 ? 1.196 -5.505 3.631 1.00 84.56 165 LEU A O 1
ATOM 1207 N N . ARG A 1 166 ? 0.360 -3.906 2.287 1.00 84.00 166 ARG A N 1
ATOM 1208 C CA . ARG A 1 166 ? 1.600 -3.124 2.226 1.00 84.00 166 ARG A CA 1
ATOM 1209 C C . ARG A 1 166 ? 1.478 -1.928 3.153 1.00 84.00 166 ARG A C 1
ATOM 1211 O O . ARG A 1 166 ? 0.485 -1.210 3.062 1.00 84.00 166 ARG A O 1
ATOM 1218 N N . VAL A 1 167 ? 2.472 -1.706 4.004 1.00 87.94 167 VAL A N 1
ATOM 1219 C CA . VAL A 1 167 ? 2.551 -0.519 4.863 1.00 87.94 167 VAL A CA 1
ATOM 1220 C C . VAL A 1 167 ? 3.672 0.380 4.371 1.00 87.94 167 VAL A C 1
ATOM 1222 O O . VAL A 1 167 ? 4.792 -0.079 4.155 1.00 87.94 167 VAL A O 1
ATOM 1225 N N . TYR A 1 168 ? 3.359 1.659 4.195 1.00 87.50 168 TYR A N 1
ATOM 1226 C CA . TYR A 1 168 ? 4.313 2.672 3.772 1.00 87.50 168 TYR A CA 1
ATOM 1227 C C . TYR A 1 168 ? 4.634 3.617 4.926 1.00 87.50 168 TYR A C 1
ATOM 1229 O O . TYR A 1 168 ? 3.705 4.124 5.553 1.00 87.50 168 TYR A O 1
ATOM 1237 N N . PRO A 1 169 ? 5.916 3.871 5.214 1.00 88.38 169 PRO A N 1
ATOM 1238 C CA . PRO A 1 169 ? 6.303 4.913 6.157 1.00 88.38 169 PRO A CA 1
ATOM 1239 C C . PRO A 1 169 ? 5.895 6.310 5.644 1.00 88.38 169 PRO A C 1
ATOM 1241 O O . PRO A 1 169 ? 5.995 6.590 4.451 1.00 88.38 169 PRO A O 1
ATOM 1244 N N . ASP A 1 170 ? 5.449 7.178 6.553 1.00 88.81 170 ASP A N 1
ATOM 1245 C CA . ASP A 1 170 ? 5.130 8.599 6.333 1.00 88.81 170 ASP A CA 1
ATOM 1246 C C . ASP A 1 170 ? 5.832 9.468 7.397 1.00 88.81 170 ASP A C 1
ATOM 1248 O O . ASP A 1 170 ? 5.170 10.081 8.239 1.00 88.81 170 ASP A O 1
ATOM 1252 N N . PRO A 1 171 ? 7.180 9.500 7.407 1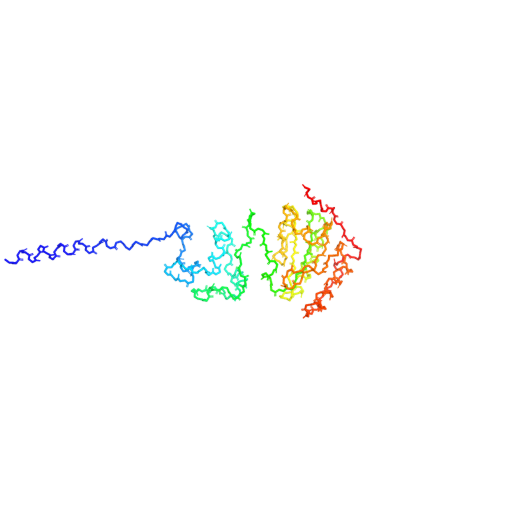.00 83.06 171 PRO A N 1
ATOM 1253 C CA . PRO A 1 171 ? 7.957 10.154 8.462 1.00 83.06 171 PRO A CA 1
ATOM 1254 C C . PRO A 1 171 ? 7.676 11.661 8.547 1.00 83.06 171 PRO A C 1
ATOM 1256 O O . PRO A 1 171 ? 7.674 12.231 9.636 1.00 83.06 171 PRO A O 1
ATOM 1259 N N . ASP A 1 172 ? 7.352 12.292 7.415 1.00 85.50 172 ASP A N 1
ATOM 1260 C CA . ASP A 1 172 ? 7.069 13.730 7.320 1.00 85.50 172 ASP A CA 1
ATOM 1261 C C . ASP A 1 172 ? 5.581 14.071 7.528 1.00 85.50 172 ASP A C 1
ATOM 1263 O O . ASP A 1 172 ? 5.161 15.229 7.389 1.00 85.50 172 ASP A O 1
ATOM 1267 N N . SER A 1 173 ? 4.753 13.065 7.842 1.00 89.75 173 SER A N 1
ATOM 1268 C CA . SER A 1 173 ? 3.296 13.196 7.970 1.00 89.75 173 SER A CA 1
ATOM 1269 C C . SER A 1 173 ? 2.626 13.805 6.725 1.00 89.75 173 SER A C 1
ATOM 1271 O O . SER A 1 173 ? 1.600 14.487 6.828 1.00 89.75 173 SER A O 1
ATOM 1273 N N . ALA A 1 174 ? 3.210 13.629 5.538 1.00 89.00 174 ALA A N 1
ATOM 1274 C CA . ALA A 1 174 ? 2.735 14.232 4.299 1.00 89.00 174 ALA A CA 1
ATOM 1275 C C . ALA A 1 174 ? 1.412 13.602 3.849 1.00 89.00 174 ALA A C 1
ATOM 1277 O O . ALA A 1 174 ? 0.487 14.319 3.449 1.00 89.00 174 ALA A O 1
ATOM 1278 N N . ALA A 1 175 ? 1.285 12.277 3.955 1.00 90.25 175 ALA A N 1
ATOM 1279 C CA . ALA A 1 175 ? 0.034 11.587 3.664 1.00 90.25 175 ALA A CA 1
ATOM 1280 C C . ALA A 1 175 ? -1.029 11.939 4.712 1.00 90.25 175 ALA A C 1
ATOM 1282 O O . ALA A 1 175 ? -2.160 12.261 4.353 1.00 90.25 175 ALA A O 1
ATOM 1283 N N . ILE A 1 176 ? -0.661 11.977 5.992 1.00 90.44 176 ILE A N 1
ATOM 1284 C CA . ILE A 1 176 ? -1.570 12.358 7.086 1.00 90.44 176 ILE A CA 1
ATOM 1285 C C . ILE A 1 176 ? -2.156 13.754 6.857 1.00 90.44 176 ILE A C 1
ATOM 1287 O O . ILE A 1 176 ? -3.377 13.917 6.906 1.00 90.44 176 ILE A O 1
ATOM 1291 N N . LYS A 1 177 ? -1.311 14.739 6.513 1.00 90.38 177 LYS A N 1
ATOM 1292 C CA . LYS A 1 177 ? -1.738 16.094 6.118 1.00 90.38 177 LYS A CA 1
ATOM 1293 C C . LYS A 1 177 ? -2.672 16.046 4.907 1.00 90.38 177 LYS A C 1
ATOM 1295 O O . LYS A 1 177 ? -3.774 16.587 4.963 1.00 90.38 177 LYS A O 1
ATOM 1300 N N . LYS A 1 178 ? -2.261 15.370 3.826 1.00 90.81 178 LYS A N 1
ATOM 1301 C CA . LYS A 1 178 ? -3.021 15.299 2.565 1.00 90.81 178 LYS A CA 1
ATOM 1302 C C . LYS A 1 178 ? -4.416 14.698 2.749 1.00 90.81 178 LYS A C 1
ATOM 1304 O O . LYS A 1 178 ? -5.374 15.190 2.161 1.00 90.81 178 LYS A O 1
ATOM 1309 N N . PHE A 1 179 ? -4.533 13.648 3.554 1.00 93.56 179 PHE A N 1
ATOM 1310 C CA . PHE A 1 179 ? -5.791 12.938 3.789 1.00 93.56 179 PHE A CA 1
ATOM 1311 C C . PHE A 1 179 ? -6.530 13.422 5.037 1.00 93.56 179 PHE A C 1
ATOM 1313 O O . PHE A 1 179 ? -7.564 12.858 5.386 1.00 93.56 179 PHE A O 1
ATOM 1320 N N . SER A 1 180 ? -6.042 14.476 5.700 1.00 94.06 180 SER A N 1
ATOM 1321 C CA . SER A 1 180 ? -6.649 15.027 6.918 1.00 94.06 180 SER A CA 1
ATOM 1322 C C . SER A 1 180 ? -6.896 13.968 8.005 1.00 94.06 180 SER A C 1
ATOM 1324 O O . SER A 1 180 ? -7.885 14.046 8.737 1.00 94.06 180 SER A O 1
ATOM 1326 N N . ALA A 1 181 ? -6.018 12.965 8.099 1.00 94.94 181 ALA A N 1
ATOM 1327 C CA . ALA A 1 181 ? -6.083 11.959 9.152 1.00 94.94 181 ALA A CA 1
ATOM 1328 C C . ALA A 1 181 ? -5.664 12.598 10.480 1.00 94.94 181 ALA A C 1
ATOM 1330 O O . ALA A 1 181 ? -4.673 13.325 10.551 1.00 94.94 181 ALA A O 1
ATOM 1331 N N . LYS A 1 182 ? -6.436 12.362 11.540 1.00 94.31 182 LYS A N 1
ATOM 1332 C CA . LYS A 1 182 ? -6.215 12.982 12.855 1.00 94.31 182 LYS A CA 1
ATOM 1333 C C . LYS A 1 182 ? -5.669 11.985 13.863 1.00 94.31 182 LYS A C 1
ATOM 1335 O O . LYS A 1 182 ? -4.963 12.381 14.793 1.00 94.31 182 LYS A O 1
ATOM 1340 N N . GLN A 1 183 ? -6.044 10.719 13.734 1.00 94.75 183 GLN A N 1
ATOM 1341 C CA . GLN A 1 183 ? -5.734 9.668 14.695 1.00 94.75 183 GLN A CA 1
ATOM 1342 C C . GLN A 1 183 ? -5.275 8.408 13.971 1.00 94.75 183 GLN A C 1
ATOM 1344 O O . GLN A 1 183 ? -5.647 8.142 12.828 1.00 94.75 183 GLN A O 1
ATOM 1349 N N . ALA A 1 184 ? -4.435 7.626 14.640 1.00 93.81 184 ALA A N 1
ATOM 1350 C CA . ALA A 1 184 ? -4.140 6.290 14.167 1.00 93.81 184 ALA A CA 1
ATOM 1351 C C . ALA A 1 184 ? -5.448 5.493 14.092 1.00 93.81 184 ALA A C 1
ATOM 1353 O O . ALA A 1 184 ? -6.373 5.701 14.882 1.00 93.81 184 ALA A O 1
ATOM 1354 N N . LEU A 1 185 ? -5.497 4.569 13.143 1.00 96.19 185 LEU A N 1
ATOM 1355 C CA . LEU A 1 185 ? -6.657 3.777 12.753 1.00 96.19 185 LEU A CA 1
ATOM 1356 C C . LEU A 1 185 ? -7.730 4.542 11.966 1.00 96.19 185 LEU A C 1
ATOM 1358 O O . LEU A 1 185 ? -8.751 3.949 11.625 1.00 96.19 185 LEU A O 1
ATOM 1362 N N . ASP A 1 186 ? -7.504 5.814 11.624 1.00 97.50 186 ASP A N 1
ATOM 1363 C CA . ASP A 1 186 ? -8.320 6.501 10.622 1.00 97.50 186 ASP A CA 1
ATOM 1364 C C . ASP A 1 186 ? -8.208 5.794 9.262 1.00 97.50 186 ASP A C 1
ATOM 1366 O O . ASP A 1 186 ? -7.164 5.237 8.902 1.00 97.50 186 ASP A O 1
ATOM 1370 N N . ILE A 1 187 ? -9.298 5.830 8.495 1.00 97.69 187 ILE A N 1
ATOM 1371 C CA . ILE A 1 187 ? -9.399 5.186 7.183 1.00 97.69 187 ILE A CA 1
ATOM 1372 C C . ILE A 1 187 ? -9.629 6.266 6.132 1.00 97.69 187 ILE A C 1
ATOM 1374 O O . ILE A 1 187 ? -10.635 6.967 6.199 1.00 97.69 187 ILE A O 1
ATOM 1378 N N . ALA A 1 188 ? -8.760 6.383 5.131 1.00 97.69 188 ALA A N 1
ATOM 1379 C CA . ALA A 1 188 ? -8.999 7.265 3.989 1.00 97.69 188 ALA A CA 1
ATOM 1380 C C . ALA A 1 188 ? -9.334 6.467 2.731 1.00 97.69 188 ALA A C 1
ATOM 1382 O O . ALA A 1 188 ? -8.730 5.440 2.442 1.00 97.69 188 ALA A O 1
ATOM 1383 N N . VAL A 1 189 ? -10.295 6.959 1.962 1.00 97.06 189 VAL A N 1
ATOM 1384 C CA . VAL A 1 189 ? -10.697 6.404 0.673 1.00 97.06 189 VAL A CA 1
ATOM 1385 C C . VAL A 1 189 ? -10.227 7.341 -0.424 1.00 97.06 189 VAL A C 1
ATOM 1387 O O . VAL A 1 189 ? -10.466 8.549 -0.367 1.00 97.06 189 VAL A O 1
ATOM 1390 N N . VAL A 1 190 ? -9.577 6.774 -1.432 1.00 94.38 190 VAL A N 1
ATOM 1391 C CA . VAL A 1 190 ? -8.942 7.500 -2.529 1.00 94.38 190 VAL A CA 1
ATOM 1392 C C . VAL A 1 190 ? -9.453 6.953 -3.860 1.00 94.38 190 VAL A C 1
ATOM 1394 O O . VAL A 1 190 ? -9.555 5.739 -4.061 1.00 94.38 190 VAL A O 1
ATOM 1397 N N . ALA A 1 191 ? -9.793 7.858 -4.775 1.00 87.75 191 ALA A N 1
ATOM 1398 C CA . ALA A 1 191 ? -10.231 7.527 -6.124 1.00 87.75 191 ALA A CA 1
ATOM 1399 C C . ALA A 1 191 ? -9.088 6.941 -6.970 1.00 87.75 191 ALA A C 1
ATOM 1401 O O . ALA A 1 191 ? -7.910 7.057 -6.628 1.00 87.75 191 ALA A O 1
ATOM 1402 N N . ARG A 1 192 ? -9.432 6.382 -8.137 1.00 83.56 192 ARG A N 1
ATOM 1403 C CA . ARG A 1 192 ? -8.473 5.776 -9.084 1.00 83.56 192 ARG A CA 1
ATOM 1404 C C . ARG A 1 192 ? -7.328 6.698 -9.522 1.00 83.56 192 ARG A C 1
ATOM 1406 O O . ARG A 1 192 ? -6.264 6.203 -9.872 1.00 83.56 192 ARG A O 1
ATOM 1413 N N . LEU A 1 193 ? -7.546 8.014 -9.521 1.00 75.25 193 LEU A N 1
ATOM 1414 C CA . LEU A 1 193 ? -6.552 9.016 -9.924 1.00 75.25 193 LEU A CA 1
ATOM 1415 C C . LEU A 1 193 ? -5.720 9.560 -8.750 1.00 75.25 193 LEU A C 1
ATOM 1417 O O . LEU A 1 193 ? -4.866 10.419 -8.945 1.00 75.25 193 LEU A O 1
ATOM 1421 N N . GLY A 1 194 ? -5.924 9.044 -7.534 1.00 79.19 194 GLY A N 1
ATOM 1422 C CA . GLY A 1 194 ? -5.207 9.498 -6.341 1.00 79.19 194 GLY A CA 1
ATOM 1423 C C . GLY A 1 194 ? -5.865 10.672 -5.606 1.00 79.19 194 GLY A C 1
ATOM 1424 O O . GLY A 1 194 ? -5.268 11.192 -4.656 1.00 79.19 194 GLY A O 1
ATOM 1425 N N . ASP A 1 195 ? -7.075 11.070 -6.014 1.00 82.12 195 ASP A N 1
ATOM 1426 C CA . ASP A 1 195 ? -7.855 12.121 -5.358 1.00 82.12 195 ASP A CA 1
ATOM 1427 C C . ASP A 1 195 ? -8.506 11.605 -4.064 1.00 82.12 195 ASP A C 1
ATOM 1429 O O . ASP A 1 195 ? -9.138 10.540 -4.075 1.00 82.12 195 ASP A O 1
ATOM 1433 N N . PRO A 1 196 ? -8.379 12.328 -2.937 1.00 91.75 196 PRO A N 1
ATOM 1434 C CA . PRO A 1 196 ? -9.036 11.949 -1.694 1.00 91.75 196 PRO A CA 1
ATOM 1435 C C . PRO A 1 196 ? -10.557 12.073 -1.840 1.00 91.75 196 PRO A C 1
ATOM 1437 O O . PRO A 1 196 ? -11.067 13.127 -2.211 1.00 91.75 196 PRO A O 1
ATOM 1440 N N . LEU A 1 197 ? -11.290 11.007 -1.515 1.00 93.75 197 LEU A N 1
ATOM 1441 C CA . LEU A 1 197 ? -12.754 11.021 -1.495 1.00 93.75 197 LEU A CA 1
ATOM 1442 C C . LEU A 1 197 ? -13.283 11.349 -0.101 1.00 93.75 197 LEU A C 1
ATOM 1444 O O . LEU A 1 197 ? -14.103 12.251 0.061 1.00 93.75 197 LEU A O 1
ATOM 1448 N N . LYS A 1 198 ? -12.838 10.600 0.913 1.00 97.38 198 LYS A N 1
ATOM 1449 C CA . LYS A 1 198 ? -13.278 10.788 2.300 1.00 97.38 198 LYS A CA 1
ATOM 1450 C C . LYS A 1 198 ? -12.329 10.125 3.286 1.00 97.38 198 LYS A C 1
ATOM 1452 O O . LYS A 1 198 ? -11.815 9.048 3.003 1.00 97.38 198 LYS A O 1
ATOM 1457 N N . THR A 1 199 ? -12.207 10.721 4.467 1.00 97.75 199 THR A N 1
ATOM 1458 C CA . THR A 1 199 ? -11.532 10.123 5.623 1.00 97.75 199 THR A CA 1
ATOM 1459 C C . THR A 1 199 ? -12.547 9.862 6.731 1.00 97.75 199 THR A C 1
ATOM 1461 O O . THR A 1 199 ? -13.385 10.713 7.037 1.00 97.75 199 THR A O 1
ATOM 1464 N N . PHE A 1 200 ? -12.503 8.662 7.296 1.00 97.38 200 PHE A N 1
ATOM 1465 C CA . PHE A 1 200 ? -13.342 8.186 8.384 1.00 97.38 200 PHE A CA 1
ATOM 1466 C C . PHE A 1 200 ? -12.503 8.105 9.657 1.00 97.38 200 PHE A C 1
ATOM 1468 O O . PHE A 1 200 ? -11.407 7.546 9.643 1.00 97.38 200 PHE A O 1
ATOM 1475 N N . GLU A 1 201 ? -13.023 8.659 10.751 1.00 96.56 201 GLU A N 1
ATOM 1476 C CA . GLU A 1 201 ? -12.310 8.677 12.027 1.00 96.56 201 GLU A CA 1
ATOM 1477 C C . GLU A 1 201 ? -12.425 7.321 12.743 1.00 96.56 201 GLU A C 1
ATOM 1479 O O . GLU A 1 201 ? -13.523 6.923 13.152 1.00 96.56 201 GLU A O 1
ATOM 1484 N N . GLY A 1 202 ? -11.286 6.654 12.930 1.00 96.06 202 GLY A N 1
ATOM 1485 C CA . GLY A 1 202 ? -11.125 5.356 13.583 1.00 96.06 202 GLY A CA 1
ATOM 1486 C C . GLY A 1 202 ? -11.543 4.123 12.768 1.00 96.06 202 GLY A C 1
ATOM 1487 O O . GLY A 1 202 ? -12.218 4.194 11.737 1.00 96.06 202 GLY A O 1
ATOM 1488 N N . PHE A 1 203 ? -11.172 2.951 13.287 1.00 96.75 203 PHE A N 1
ATOM 1489 C CA . PHE A 1 203 ? -11.416 1.650 12.669 1.00 96.75 203 PHE A CA 1
ATOM 1490 C C . PHE A 1 203 ? -12.620 0.966 13.321 1.00 96.75 203 PHE A C 1
ATOM 1492 O O . PHE A 1 203 ? -12.588 0.600 14.497 1.00 96.75 203 PHE A O 1
ATOM 1499 N N . SER A 1 204 ? -13.704 0.814 12.561 1.00 96.75 204 SER A N 1
ATOM 1500 C CA . SER A 1 204 ? -14.954 0.186 13.007 1.00 96.75 204 SER A CA 1
ATOM 1501 C C . SER A 1 204 ? -15.658 -0.525 11.861 1.00 96.75 204 SER A C 1
ATOM 1503 O O . SER A 1 204 ? -15.429 -0.215 10.689 1.00 96.75 204 SER A O 1
ATOM 1505 N N . ARG A 1 205 ? -16.596 -1.415 12.203 1.00 95.88 205 ARG A N 1
ATOM 1506 C CA . ARG A 1 205 ? -17.487 -2.062 11.232 1.00 95.88 205 ARG A CA 1
ATOM 1507 C C . ARG A 1 205 ? -18.230 -1.035 10.377 1.00 95.88 205 ARG A C 1
ATOM 1509 O O . ARG A 1 205 ? -18.270 -1.178 9.160 1.00 95.88 205 ARG A O 1
ATOM 1516 N N . ALA A 1 206 ? -18.767 0.010 11.009 1.00 96.25 206 ALA A N 1
ATOM 1517 C CA . ALA A 1 206 ? -19.513 1.062 10.325 1.00 96.25 206 ALA A CA 1
ATOM 1518 C C . ALA A 1 206 ? -18.639 1.849 9.334 1.00 96.25 206 ALA A C 1
ATOM 1520 O O . ALA A 1 206 ? -19.064 2.108 8.211 1.00 96.25 206 ALA A O 1
ATOM 1521 N N . ASN A 1 207 ? -17.405 2.189 9.718 1.00 97.19 207 ASN A N 1
ATOM 1522 C CA . ASN A 1 207 ? -16.495 2.931 8.844 1.00 97.19 207 ASN A CA 1
ATOM 1523 C C . ASN A 1 207 ? -15.986 2.074 7.678 1.00 97.19 207 ASN A C 1
ATOM 1525 O O . ASN A 1 207 ? -15.880 2.582 6.565 1.00 97.19 207 ASN A O 1
ATOM 1529 N N . ILE A 1 208 ? -15.717 0.782 7.897 1.00 96.81 208 ILE A N 1
ATOM 1530 C CA . ILE A 1 208 ? -15.324 -0.146 6.825 1.00 96.81 208 ILE A CA 1
ATOM 1531 C C . ILE A 1 208 ? -16.475 -0.357 5.834 1.00 96.81 208 ILE A C 1
ATOM 1533 O O . ILE A 1 208 ? -16.273 -0.256 4.624 1.00 96.81 208 ILE A O 1
ATOM 1537 N N . ASP A 1 209 ? -17.697 -0.580 6.318 1.00 96.06 209 ASP A N 1
ATOM 1538 C CA . ASP A 1 209 ? -18.887 -0.675 5.464 1.00 96.06 209 ASP A CA 1
ATOM 1539 C C . ASP A 1 209 ? -19.115 0.624 4.666 1.00 96.06 209 ASP A C 1
ATOM 1541 O O . ASP A 1 209 ? -19.313 0.595 3.452 1.00 96.06 209 ASP A O 1
ATOM 1545 N N . ALA A 1 210 ? -18.980 1.789 5.305 1.00 96.94 210 ALA A N 1
ATOM 1546 C CA . ALA A 1 210 ? -19.096 3.072 4.620 1.00 96.94 210 ALA A CA 1
ATOM 1547 C C . ALA A 1 210 ? -17.991 3.291 3.568 1.00 96.94 210 ALA A C 1
ATOM 1549 O O . ALA A 1 210 ? -18.275 3.790 2.478 1.00 96.94 210 ALA A O 1
ATOM 1550 N N . ALA A 1 211 ? -16.746 2.904 3.860 1.00 97.12 211 ALA A N 1
ATOM 1551 C CA . ALA A 1 211 ? -15.621 3.015 2.933 1.00 97.12 211 ALA A CA 1
ATOM 1552 C C . ALA A 1 211 ? -15.789 2.104 1.705 1.00 97.12 211 ALA A C 1
ATOM 1554 O O . ALA A 1 211 ? -15.604 2.551 0.570 1.00 97.12 211 ALA A O 1
ATOM 1555 N N . THR A 1 212 ? -16.196 0.850 1.916 1.00 96.31 212 THR A N 1
ATOM 1556 C CA . THR A 1 212 ? -16.429 -0.122 0.833 1.00 96.31 212 THR A CA 1
ATOM 1557 C C . THR A 1 212 ? -17.594 0.300 -0.067 1.00 96.31 212 THR A C 1
ATOM 1559 O O . THR A 1 212 ? -17.460 0.290 -1.293 1.00 96.31 212 THR A O 1
ATOM 1562 N N . LYS A 1 213 ? -18.701 0.783 0.516 1.00 96.69 213 LYS A N 1
ATOM 1563 C CA . LYS A 1 213 ? -19.831 1.369 -0.226 1.00 96.69 213 LYS A CA 1
ATOM 1564 C C . LYS A 1 213 ? -19.431 2.613 -1.011 1.00 96.69 213 LYS A C 1
ATOM 1566 O O . LYS A 1 213 ? -19.846 2.764 -2.158 1.00 96.69 213 LYS A O 1
ATOM 1571 N N . LEU A 1 214 ? -18.610 3.490 -0.429 1.00 97.06 214 LEU A N 1
ATOM 1572 C CA . LEU A 1 214 ? -18.129 4.691 -1.112 1.00 97.06 214 LEU A CA 1
ATOM 1573 C C . LEU A 1 214 ? -17.316 4.335 -2.361 1.00 97.06 214 LEU A C 1
ATOM 1575 O O . LEU A 1 214 ? -17.535 4.931 -3.416 1.00 97.06 214 LEU A O 1
ATOM 1579 N N . ILE A 1 215 ? -16.424 3.345 -2.276 1.00 94.62 215 ILE A N 1
ATOM 1580 C CA . ILE A 1 215 ? -15.688 2.836 -3.444 1.00 94.62 215 ILE A CA 1
ATOM 1581 C C . ILE A 1 215 ? -16.641 2.241 -4.477 1.00 94.62 215 ILE A C 1
ATOM 1583 O O . ILE A 1 215 ? -16.489 2.512 -5.669 1.00 94.62 215 ILE A O 1
ATOM 1587 N N . ALA A 1 216 ? -17.642 1.479 -4.042 1.00 94.44 216 ALA A N 1
ATOM 1588 C CA . ALA A 1 216 ? -18.577 0.855 -4.964 1.00 94.44 216 ALA A CA 1
ATOM 1589 C C . ALA A 1 216 ? -19.375 1.873 -5.778 1.00 94.44 216 ALA A C 1
ATOM 1591 O O . ALA A 1 216 ? -19.433 1.768 -7.004 1.00 94.44 216 ALA A O 1
ATOM 1592 N N . VAL A 1 217 ? -19.905 2.899 -5.112 1.00 93.44 217 VAL A N 1
ATOM 1593 C CA . VAL A 1 217 ? -20.675 3.969 -5.757 1.00 93.44 217 VAL A CA 1
ATOM 1594 C C . VAL A 1 217 ? -19.783 4.845 -6.633 1.00 93.44 217 VAL A C 1
ATOM 1596 O O . VAL A 1 217 ? -20.127 5.123 -7.777 1.00 93.44 217 VAL A O 1
ATOM 1599 N N . SER A 1 218 ? -18.629 5.280 -6.124 1.00 88.00 218 SER A N 1
ATOM 1600 C CA . SER A 1 218 ? -17.803 6.267 -6.831 1.00 88.00 218 SER A CA 1
ATOM 1601 C C . SER A 1 218 ? -16.923 5.668 -7.929 1.00 88.00 218 SER A C 1
ATOM 1603 O O . SER A 1 218 ? -16.560 6.377 -8.862 1.00 88.00 218 SER A O 1
ATOM 1605 N N . GLN A 1 219 ? -16.560 4.385 -7.835 1.00 88.88 219 GLN A N 1
ATOM 1606 C CA . GLN A 1 219 ? -15.572 3.752 -8.717 1.00 88.88 219 GLN A CA 1
ATOM 1607 C C . GLN A 1 219 ? -16.105 2.491 -9.409 1.00 88.88 219 GLN A C 1
ATOM 1609 O O . GLN A 1 219 ? -15.303 1.729 -9.951 1.00 88.88 219 GLN A O 1
ATOM 1614 N N . SER A 1 220 ? -17.424 2.240 -9.381 1.00 89.75 220 SER A N 1
ATOM 1615 C CA . SER A 1 220 ? -18.069 1.069 -10.012 1.00 89.75 220 SER A CA 1
ATOM 1616 C C . SER A 1 220 ? -17.365 -0.251 -9.672 1.00 89.75 220 SER A C 1
ATOM 1618 O O . SER A 1 220 ? -17.111 -1.089 -10.535 1.00 89.75 220 SER A O 1
ATOM 1620 N N . THR A 1 221 ? -16.950 -0.388 -8.415 1.00 90.19 221 THR A N 1
ATOM 1621 C CA . THR A 1 221 ? -16.164 -1.527 -7.928 1.00 90.19 221 THR A CA 1
ATOM 1622 C C . THR A 1 221 ? -17.062 -2.383 -7.039 1.00 90.19 221 THR A C 1
ATOM 1624 O O . THR A 1 221 ? -17.646 -1.849 -6.102 1.00 90.19 221 THR A O 1
ATOM 1627 N N . PRO A 1 222 ? -17.240 -3.684 -7.304 1.00 92.44 222 PRO A N 1
ATOM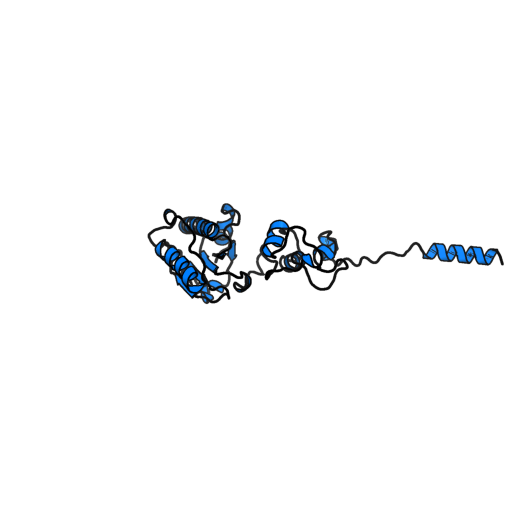 1628 C CA . PRO A 1 222 ? -18.163 -4.487 -6.513 1.00 92.44 222 PRO A CA 1
ATOM 1629 C C . PRO A 1 222 ? -17.708 -4.569 -5.050 1.00 92.44 222 PRO A C 1
ATOM 1631 O O . PRO A 1 222 ? -16.516 -4.548 -4.743 1.00 92.44 222 PRO A O 1
ATOM 1634 N N . ILE A 1 223 ? -18.680 -4.629 -4.139 1.00 94.25 223 ILE A N 1
ATOM 1635 C CA . ILE A 1 223 ? -18.413 -4.813 -2.711 1.00 94.25 223 ILE A CA 1
ATOM 1636 C C . ILE A 1 223 ? -17.999 -6.278 -2.513 1.00 94.25 223 ILE A C 1
ATOM 1638 O O . ILE A 1 223 ? -18.755 -7.167 -2.916 1.00 94.25 223 ILE A O 1
ATOM 1642 N N . PRO A 1 224 ? -16.827 -6.560 -1.923 1.00 93.19 224 PRO A N 1
ATOM 1643 C CA . PRO A 1 224 ? -16.376 -7.926 -1.732 1.00 93.19 224 PRO A CA 1
ATOM 1644 C C . PRO A 1 224 ? -17.196 -8.611 -0.637 1.00 93.19 224 PRO A C 1
ATOM 1646 O O . PRO A 1 224 ? -17.661 -7.975 0.312 1.00 93.19 224 PRO A O 1
ATOM 1649 N N . THR A 1 225 ? -17.332 -9.932 -0.724 1.00 91.81 225 THR A N 1
ATOM 1650 C CA . THR A 1 225 ? -17.862 -10.728 0.386 1.00 91.81 225 THR A CA 1
ATOM 1651 C C . THR A 1 225 ? -16.807 -10.788 1.487 1.00 91.81 225 THR A C 1
ATOM 1653 O O . THR A 1 225 ? -15.764 -11.419 1.325 1.00 91.81 225 THR A O 1
ATOM 1656 N N . PHE A 1 226 ? -17.060 -10.101 2.599 1.00 89.88 226 PHE A N 1
ATOM 1657 C CA . PHE A 1 226 ? -16.129 -9.989 3.717 1.00 89.88 226 PHE A CA 1
ATOM 1658 C C . PHE A 1 226 ? -16.864 -10.143 5.050 1.00 89.88 226 PHE A C 1
ATOM 1660 O O . PHE A 1 226 ? -17.872 -9.478 5.301 1.00 89.88 226 PHE A O 1
ATOM 1667 N N . GLU A 1 227 ? -16.354 -11.013 5.921 1.00 89.56 227 GLU A N 1
ATOM 1668 C CA . GLU A 1 227 ? -16.930 -11.222 7.246 1.00 89.56 227 GLU A CA 1
ATOM 1669 C C . GLU A 1 227 ? -16.554 -10.078 8.194 1.00 89.56 227 GLU A C 1
ATOM 1671 O O . GLU A 1 227 ? -15.470 -10.022 8.775 1.00 89.56 227 GLU A O 1
ATOM 1676 N N . LEU A 1 228 ? -17.505 -9.170 8.406 1.00 85.81 228 LEU A N 1
ATOM 1677 C CA . LEU A 1 228 ? -17.372 -8.034 9.321 1.00 85.81 228 LEU A CA 1
ATOM 1678 C C . LEU A 1 228 ? -17.326 -8.426 10.811 1.00 85.81 228 LEU A C 1
ATOM 1680 O O . LEU A 1 228 ? -17.223 -7.550 11.673 1.00 85.81 228 LEU A O 1
ATOM 1684 N N . THR A 1 229 ? -17.420 -9.716 11.136 1.00 80.88 229 THR A N 1
ATOM 1685 C CA . THR A 1 229 ? -17.339 -10.247 12.508 1.00 80.88 229 THR A CA 1
ATOM 1686 C C . THR A 1 229 ? -15.959 -10.033 13.123 1.00 80.88 229 THR A C 1
ATOM 1688 O O . THR A 1 229 ? -15.857 -9.867 14.334 1.00 80.88 229 THR A O 1
ATOM 1691 N N . GLN A 1 230 ? -14.915 -9.961 12.294 1.00 82.38 230 GLN A N 1
ATOM 1692 C CA . GLN A 1 230 ? -13.541 -9.694 12.731 1.00 82.38 230 GLN A CA 1
ATOM 1693 C C . GLN A 1 230 ? -13.281 -8.202 12.982 1.00 82.38 230 GLN A C 1
ATOM 1695 O O . GLN A 1 230 ? -12.318 -7.845 13.656 1.00 82.38 230 GLN A O 1
ATOM 1700 N N . VAL A 1 231 ? -14.158 -7.324 12.480 1.00 90.12 231 VAL A N 1
ATOM 1701 C CA . VAL A 1 231 ? -14.053 -5.876 12.667 1.00 90.12 231 VAL A CA 1
ATOM 1702 C C . VAL A 1 231 ? -14.808 -5.468 13.939 1.00 90.12 231 VAL A C 1
ATOM 1704 O O . VAL A 1 231 ? -15.973 -5.846 14.108 1.00 90.12 231 VAL A O 1
ATOM 1707 N N . PRO A 1 232 ? -14.193 -4.664 14.824 1.00 90.00 232 PRO A N 1
ATOM 1708 C CA . PRO A 1 232 ? -14.831 -4.208 16.053 1.00 90.00 232 PRO A CA 1
ATOM 1709 C C . PRO A 1 232 ? -16.088 -3.378 15.759 1.00 90.00 232 PRO A C 1
ATOM 1711 O O . PRO A 1 232 ? -16.122 -2.552 14.842 1.00 90.00 232 PRO A O 1
ATOM 1714 N N . GLU A 1 233 ? -17.136 -3.586 16.560 1.00 89.62 233 GLU A N 1
ATOM 1715 C CA . GLU A 1 233 ? -18.388 -2.825 16.437 1.00 89.62 233 GLU A CA 1
ATOM 1716 C C . GLU A 1 233 ? -18.205 -1.361 16.826 1.00 89.62 233 GLU A C 1
ATOM 1718 O O . GLU A 1 233 ? -18.692 -0.460 16.145 1.00 89.62 233 GLU A O 1
ATOM 1723 N N . LYS A 1 234 ? -17.466 -1.128 17.914 1.00 90.62 234 LYS A N 1
ATOM 1724 C CA . LYS A 1 234 ? -17.089 0.211 18.359 1.00 90.62 234 LYS A CA 1
ATOM 1725 C C . LYS A 1 234 ? -15.824 0.652 17.642 1.00 90.62 234 LYS A C 1
ATOM 1727 O O . LYS A 1 234 ? -14.932 -0.149 17.384 1.00 90.62 234 LYS A O 1
ATOM 1732 N N . SER A 1 235 ? -15.742 1.947 17.366 1.00 92.38 235 SER A N 1
ATOM 1733 C CA . SER A 1 235 ? -14.555 2.534 16.758 1.00 92.38 235 SER A CA 1
ATOM 1734 C C . SER A 1 235 ? -13.345 2.388 17.664 1.00 92.38 235 SER A C 1
ATOM 1736 O O . SER A 1 235 ? -13.292 2.993 18.733 1.00 92.38 235 SER A O 1
ATOM 1738 N N . LEU A 1 236 ? -12.354 1.636 17.190 1.00 91.56 236 LEU A N 1
ATOM 1739 C CA . LEU A 1 236 ? -11.002 1.714 17.712 1.00 91.56 236 LEU A CA 1
ATOM 1740 C C . LEU A 1 236 ? -10.372 2.996 17.185 1.00 91.56 236 LEU A C 1
ATOM 1742 O O . LEU A 1 236 ? -10.446 3.305 15.996 1.00 91.56 236 LEU A O 1
ATOM 1746 N N . ARG A 1 237 ? -9.793 3.764 18.096 1.00 90.56 237 ARG A N 1
ATOM 1747 C CA . ARG A 1 237 ? -9.065 4.989 17.799 1.00 90.56 237 ARG A CA 1
ATOM 1748 C C . ARG A 1 237 ? -7.692 4.841 18.423 1.00 90.56 237 ARG A C 1
ATOM 1750 O O . ARG A 1 237 ? -7.592 4.498 19.600 1.00 90.56 237 ARG A O 1
ATOM 1757 N N . GLY A 1 238 ? -6.657 5.028 17.622 1.00 87.44 238 GLY A N 1
ATOM 1758 C CA . GLY A 1 238 ? -5.290 5.023 18.108 1.00 87.44 238 GLY A CA 1
ATOM 1759 C C . GLY A 1 238 ? -4.866 6.407 18.616 1.00 87.44 238 GLY A C 1
ATOM 1760 O O . GLY A 1 238 ? -5.686 7.328 18.709 1.00 87.44 238 GLY A O 1
ATOM 1761 N N . PRO A 1 239 ? -3.579 6.581 18.956 1.00 87.69 239 PRO A N 1
ATOM 1762 C CA . PRO A 1 239 ? -3.053 7.874 19.374 1.00 87.69 239 PRO A CA 1
ATOM 1763 C C . PRO A 1 239 ? -3.274 8.952 18.305 1.00 87.69 239 PRO A C 1
ATOM 1765 O O . PRO A 1 239 ? -3.356 8.669 17.107 1.00 87.69 239 PRO A O 1
ATOM 1768 N N . LYS A 1 240 ? -3.337 10.214 18.745 1.00 91.31 240 LYS A N 1
ATOM 1769 C CA . LYS A 1 240 ? -3.374 11.364 17.837 1.00 91.31 240 LYS A CA 1
ATOM 1770 C C . LYS A 1 240 ? -2.126 11.343 16.954 1.00 91.31 240 LYS A C 1
ATOM 1772 O O . LYS A 1 240 ? -1.014 11.240 17.467 1.00 91.31 240 LYS A O 1
ATOM 1777 N N . LEU A 1 241 ? -2.321 11.472 15.647 1.00 85.50 241 LEU A N 1
ATOM 1778 C CA . LEU A 1 241 ? -1.228 11.634 14.699 1.00 85.50 241 LEU A CA 1
ATOM 1779 C C . LEU A 1 241 ? -0.765 13.085 14.836 1.00 85.50 241 LEU A C 1
ATOM 1781 O O . LEU A 1 241 ? -1.429 14.012 14.370 1.00 85.50 241 LEU A O 1
ATOM 1785 N N . SER A 1 242 ? 0.301 13.314 15.603 1.00 75.81 242 SER A N 1
ATOM 1786 C CA . SER A 1 242 ? 0.875 14.648 15.728 1.00 75.81 242 SER A CA 1
ATOM 1787 C C . SER A 1 242 ? 1.575 14.984 14.425 1.00 75.81 242 SER A C 1
ATOM 1789 O O . SER A 1 242 ? 2.630 14.440 14.116 1.00 75.81 242 SER A O 1
ATOM 1791 N N . VAL A 1 243 ? 0.976 15.893 13.674 1.00 70.94 243 VAL A N 1
ATOM 1792 C CA . VAL A 1 243 ? 1.633 16.513 12.540 1.00 70.94 243 VAL A CA 1
ATOM 1793 C C . VAL A 1 243 ? 2.732 17.401 13.122 1.00 70.94 243 VAL A C 1
ATOM 1795 O O . VAL A 1 243 ? 2.410 18.410 13.747 1.00 70.94 243 VAL A O 1
ATOM 1798 N N . GLY A 1 244 ? 3.998 16.988 13.011 1.00 60.41 244 GLY A N 1
ATOM 1799 C CA . GLY A 1 244 ? 5.129 17.841 13.387 1.00 60.41 244 GLY A CA 1
ATOM 1800 C C . GLY A 1 244 ? 4.956 19.208 12.720 1.00 60.41 244 GLY A C 1
ATOM 1801 O O . GLY A 1 244 ? 4.757 19.268 11.500 1.00 60.41 244 GLY A O 1
ATOM 1802 N N . GLY A 1 245 ? 4.886 20.254 13.546 1.00 48.38 245 GLY A N 1
ATOM 1803 C CA . GLY A 1 245 ? 4.761 21.644 13.106 1.00 48.38 245 GLY A CA 1
ATOM 1804 C C . GLY A 1 245 ? 6.035 22.135 12.446 1.00 48.38 245 GLY A C 1
ATOM 1805 O O . GLY A 1 245 ? 7.116 21.671 12.870 1.00 48.38 245 GLY A O 1
#

Secondary structure (DSSP, 8-state):
-HHHHHHHHHHHHHHGGG--------HHHHHHT--HHHHBSSTTS-SSB-HHHHHHHHTTT--TT--HHHHHHHTT--TT--GGGGS-SS------SSTT-----GGGG-S-EEEEEE-SS-HHHHHHHHHHHHHHHHHTTSSEEEEEESSHHHHGGGGGGTTSSEEEE-TT-HHHHHTT--BTT-EEEE-TTS-EEEEESSB-HHHHHHHHHHHHHHH--PPP---GGGS-SSPB--SB-----

Sequence (245 aa):
MKRFAATVYLTVLGIGVCVFVAEARPAYARKENKDCGFCHVRSGGGGERGFRGQFFGANGLSFGSFDEKREATIAGLSSGAEGRNSIPTISYSGNITGPASQQIQLASLRGPVILLFLGKSDEPSKAAVKSFAALAKAYGTQATLLGVALTEDAVNLTEELGGVLRVYPDPDSAAIKKFSAKQALDIAVVARLGDPLKTFEGFSRANIDAATKLIAVSQSTPIPTFELTQVPEKSLRGPKLSVGG

Radius of gyration: 25.83 Å; chains: 1; bounding box: 83×36×73 Å

pLDDT: mean 82.8, std 13.62, range [34.53, 97.75]